Protein AF-A0A3N0DJP3-F1 (afdb_monomer)

Secondary structure (DSSP, 8-state):
----PPPPPPPP---PPPPPPPPPP--PPPPPPTT-----------HHHHHHHHHHH-TTSTHHHHHHHHHHHHHHHS-SS-HHHHHHHHHHHHHHHHHHHHHHHHHTTS------------TTSS--TT-EEE--SSTTTTT-PEEE-TTS-EEEEEEEEEEPPSSS---HHHHHHHHHHHHHHHHHHH-HHHHT-TTEEEEEE---HHHHHTT--EEEEEEEEEEEE-S-TTSGGGG--

Solvent-accessible surface area (backbone atoms only — not comparable to full-atom values): 15348 Å² total; per-residue (Å²): 138,80,90,77,82,85,79,81,81,81,84,82,80,85,81,72,80,76,80,80,78,80,79,77,82,85,77,76,76,81,80,76,73,94,80,71,82,79,81,70,82,77,88,59,83,54,66,63,61,56,47,54,55,58,53,70,74,54,95,82,58,87,58,54,63,60,52,50,56,56,51,52,58,53,65,68,70,66,83,62,100,49,71,67,61,56,50,50,54,52,52,53,49,51,50,45,54,55,50,48,53,54,50,51,68,72,62,68,82,67,93,76,92,75,85,69,91,73,81,88,63,61,43,66,66,88,72,48,65,78,39,20,25,36,39,77,70,69,97,59,38,86,62,43,30,43,80,48,63,36,86,42,73,31,36,28,34,24,74,42,70,41,80,49,83,86,79,79,83,80,46,71,71,53,52,49,56,47,46,62,52,53,42,53,50,46,36,48,72,78,37,49,73,53,59,74,32,88,55,46,42,84,46,73,49,65,60,47,70,71,45,36,77,73,68,46,39,53,34,36,24,26,41,37,42,81,59,67,42,55,55,54,92,86,37,73,75,80,75,75,127

InterPro domains:
  IPR025241 Domain of unknown function DUF4190 [PF13828] (50-99)
  IPR026004 Septum formation-related domain [PF13845] (130-226)

Foldseek 3Di:
DDDDDDDDDDDDDDDDDDDDDDDDDDDDDDDDDDPDPPPDPPPDPPVVVVVLVVVVVDPPDPCNVVVVVVVVVVVVPPPDDDVVVVVVVVVVVVCCVVVVVVVCVVPPPDDDDDDDPDPDDQQLPPADAFFFWALCDDDCNRRHIGTDALQDWGFKGWHDKDFADDDADPDPVVQVVCLVVVLLVSCCVVQVLLNPQPQKDKDWDADDNVVVVVPDRIIIIMIGGNGTDHDTSPDPVSVDD

Sequence (241 aa):
MSQPPVDPPPPYGHQWPAPPPPPPPWQYPPWPPAGSPYEQPKSGTNGFTIAALVFGIIPICFLGIIFGIVGLVQASKSGEKGKGLAIAGIVLNVVWLIGGFTVALISSSDGSDVSQPSPSRHASFGLKVGQCVNGLVGELKAESIEPVACALAHEGEVFAVIDLPSGRYPGITQVRKRADTDCFRRLEEDHPQAYDDKRVSVDYVYPSQRSWDHGDRELTCLVEYDTRRAGSIDDAYLTGG

pLDDT: mean 72.07, std 19.43, range [39.53, 98.0]

Nearest PDB structures (foldseek):
  4c9d-assembly1_A  TM=3.586E-01  e=3.789E+00  Thermus thermophilus HB8

Organism: NCBI:txid1542737

Structure (mmCIF, N/CA/C/O backbone):
data_AF-A0A3N0DJP3-F1
#
_entry.id   AF-A0A3N0DJP3-F1
#
loop_
_atom_site.group_PDB
_atom_site.id
_atom_site.type_symbol
_atom_site.label_atom_id
_atom_site.label_alt_id
_atom_site.label_comp_id
_atom_site.label_asym_id
_atom_site.label_entity_id
_atom_site.label_seq_id
_atom_site.pdbx_PDB_ins_code
_atom_site.Cartn_x
_atom_site.Cartn_y
_atom_site.Cartn_z
_atom_site.occupancy
_atom_site.B_iso_or_equiv
_atom_site.auth_seq_id
_atom_site.auth_comp_id
_atom_site.auth_asym_id
_atom_site.auth_atom_id
_atom_site.pdbx_PDB_model_num
ATOM 1 N N . MET A 1 1 ? -112.708 -73.316 68.114 1.00 47.56 1 MET A N 1
ATOM 2 C CA . MET A 1 1 ? -112.612 -72.297 67.049 1.00 47.56 1 MET A CA 1
ATOM 3 C C . MET A 1 1 ? -111.529 -71.320 67.498 1.00 47.56 1 MET A C 1
ATOM 5 O O . MET A 1 1 ? -111.808 -70.432 68.281 1.00 47.56 1 MET A O 1
ATOM 9 N N . SER A 1 2 ? -110.269 -71.748 67.436 1.00 57.62 2 SER A N 1
ATOM 10 C CA . SER A 1 2 ? -109.338 -71.489 66.322 1.00 57.62 2 SER A CA 1
ATOM 11 C C . SER A 1 2 ? -108.821 -70.048 66.375 1.00 57.62 2 SER A C 1
ATOM 13 O O . SER A 1 2 ? -109.418 -69.174 65.762 1.00 57.62 2 SER A O 1
ATOM 15 N N . GLN A 1 3 ? -107.739 -69.820 67.131 1.00 54.50 3 GLN A N 1
ATOM 16 C CA . GLN A 1 3 ? -106.897 -68.623 67.013 1.00 54.50 3 GLN A CA 1
ATOM 17 C C . GLN A 1 3 ? -106.063 -68.728 65.723 1.00 54.50 3 GLN A C 1
ATOM 19 O O . GLN A 1 3 ? -105.342 -69.717 65.574 1.00 54.50 3 GLN A O 1
ATOM 24 N N . PRO A 1 4 ? -106.138 -67.750 64.805 1.00 60.28 4 PRO A N 1
ATOM 25 C CA . PRO A 1 4 ? -105.232 -67.626 63.668 1.00 60.28 4 PRO A CA 1
ATOM 26 C C . PRO A 1 4 ? -104.384 -66.329 63.801 1.00 60.28 4 PRO A C 1
ATOM 28 O O . PRO A 1 4 ? -104.616 -65.539 64.715 1.00 60.28 4 PRO A O 1
ATOM 31 N N . PRO A 1 5 ? -103.309 -66.165 63.017 1.00 62.34 5 PRO A N 1
ATOM 32 C CA . PRO A 1 5 ? -101.946 -66.081 63.535 1.00 62.34 5 PRO A CA 1
ATOM 33 C C . PRO A 1 5 ? -101.519 -64.664 63.930 1.00 62.34 5 PRO A C 1
ATOM 35 O O . PRO A 1 5 ? -101.997 -63.678 63.383 1.00 62.34 5 PRO A O 1
ATOM 38 N N . VAL A 1 6 ? -100.564 -64.595 64.859 1.00 65.25 6 VAL A N 1
ATOM 39 C CA . VAL A 1 6 ? -99.822 -63.378 65.211 1.00 65.25 6 VAL A CA 1
ATOM 40 C C . VAL A 1 6 ? -98.882 -63.035 64.054 1.00 65.25 6 VAL A C 1
ATOM 42 O O . VAL A 1 6 ? -98.031 -63.850 63.695 1.00 65.25 6 VAL A O 1
ATOM 45 N N . ASP A 1 7 ? -99.042 -61.845 63.479 1.00 64.88 7 ASP A N 1
ATOM 46 C CA . ASP A 1 7 ? -98.171 -61.337 62.420 1.00 64.88 7 ASP A CA 1
ATOM 47 C C . ASP A 1 7 ? -96.725 -61.126 62.921 1.00 64.88 7 ASP A C 1
ATOM 49 O O . ASP A 1 7 ? -96.514 -60.709 64.067 1.00 64.88 7 ASP A O 1
ATOM 53 N N . PRO A 1 8 ? -95.707 -61.402 62.082 1.00 72.31 8 PRO A N 1
ATOM 54 C CA . PRO A 1 8 ? -94.308 -61.181 62.433 1.00 72.31 8 PRO A CA 1
ATOM 55 C C . PRO A 1 8 ? -93.991 -59.680 62.600 1.00 72.31 8 PRO A C 1
ATOM 57 O O . PRO A 1 8 ? -94.564 -58.843 61.898 1.00 72.31 8 PRO A O 1
ATOM 60 N N . PRO A 1 9 ? -93.060 -59.314 63.504 1.00 69.00 9 PRO A N 1
ATOM 61 C CA . PRO A 1 9 ? -92.719 -57.918 63.760 1.00 69.00 9 PRO A CA 1
ATOM 62 C C . PRO A 1 9 ? -92.037 -57.254 62.548 1.00 69.00 9 PRO A C 1
ATOM 64 O O . PRO A 1 9 ? -91.326 -57.924 61.792 1.00 69.00 9 PRO A O 1
ATOM 67 N N . PRO A 1 10 ? -92.223 -55.932 62.363 1.00 68.56 10 PRO A N 1
ATOM 68 C CA . PRO A 1 10 ? -91.689 -55.199 61.220 1.00 68.56 10 PRO A CA 1
ATOM 69 C C . PRO A 1 10 ? -90.149 -55.174 61.211 1.00 68.56 10 PRO A C 1
ATOM 71 O O . PRO A 1 10 ? -89.521 -55.175 62.274 1.00 68.56 10 PRO A O 1
ATOM 74 N N . PRO A 1 11 ? -89.523 -55.126 60.020 1.00 66.44 11 PRO A N 1
ATOM 75 C CA . PRO A 1 11 ? -88.074 -55.161 59.887 1.00 66.44 11 PRO A CA 1
ATOM 76 C C . PRO A 1 11 ? -87.423 -53.904 60.475 1.00 66.44 11 PRO A C 1
ATOM 78 O O . PRO A 1 11 ? -87.870 -52.774 60.272 1.00 66.44 11 PRO A O 1
ATOM 81 N N . TYR A 1 12 ? -86.332 -54.129 61.203 1.00 56.66 12 TYR A N 1
ATOM 82 C CA . TYR A 1 12 ? -85.488 -53.102 61.795 1.00 56.66 12 TYR A CA 1
ATOM 83 C C . TYR A 1 12 ? -84.815 -52.222 60.730 1.00 56.66 12 TYR A C 1
ATOM 85 O O . TYR A 1 12 ? -84.133 -52.720 59.842 1.00 56.66 12 TYR A O 1
ATOM 93 N N . GLY A 1 13 ? -84.897 -50.905 60.938 1.00 53.44 13 GLY A N 1
ATOM 94 C CA . GLY A 1 13 ? -83.733 -50.022 60.856 1.00 53.44 13 GLY A CA 1
ATOM 95 C C . GLY A 1 13 ? -83.271 -49.567 59.472 1.00 53.44 13 GLY A C 1
ATOM 96 O O . GLY A 1 13 ? -82.327 -50.111 58.912 1.00 53.44 13 GLY A O 1
ATOM 97 N N . HIS A 1 14 ? -83.775 -48.412 59.040 1.00 50.62 14 HIS A N 1
ATOM 98 C CA . HIS A 1 14 ? -82.944 -47.459 58.304 1.00 50.62 14 HIS A CA 1
ATOM 99 C C . HIS A 1 14 ? -82.705 -46.245 59.202 1.00 50.62 14 HIS A C 1
ATOM 101 O O . HIS A 1 14 ? -83.519 -45.326 59.284 1.00 50.62 14 HIS A O 1
ATOM 107 N N . GLN A 1 15 ? -81.597 -46.290 59.945 1.00 53.31 15 GLN A N 1
ATOM 108 C CA . GLN A 1 15 ? -81.051 -45.122 60.626 1.00 53.31 15 GLN A CA 1
ATOM 109 C C . GLN A 1 15 ? -80.520 -44.174 59.552 1.00 53.31 15 GLN A C 1
ATOM 111 O O . GLN A 1 15 ? -79.508 -44.449 58.909 1.00 53.31 15 GLN A O 1
ATOM 116 N N . TRP A 1 16 ? -81.223 -43.069 59.334 1.00 51.06 16 TRP A N 1
ATOM 117 C CA . TRP A 1 16 ? -80.676 -41.953 58.577 1.00 51.06 16 TRP A CA 1
ATOM 118 C C . TRP A 1 16 ? -79.483 -41.371 59.353 1.00 51.06 16 TRP A C 1
ATOM 120 O O . TRP A 1 16 ? -79.582 -41.226 60.576 1.00 51.06 16 TRP A O 1
ATOM 130 N N . PRO A 1 17 ? -78.354 -41.055 58.693 1.00 63.88 17 PRO A N 1
ATOM 131 C CA . PRO A 1 17 ? -77.229 -40.417 59.361 1.00 63.88 17 PRO A CA 1
ATOM 132 C C . PRO A 1 17 ? -77.678 -39.079 59.958 1.00 63.88 17 PRO A C 1
ATOM 134 O O . PRO A 1 17 ? -78.384 -38.302 59.314 1.00 63.88 17 PRO A O 1
ATOM 137 N N . ALA A 1 18 ? -77.295 -38.837 61.211 1.00 70.50 18 ALA A N 1
ATOM 138 C CA . ALA A 1 18 ? -77.623 -37.606 61.915 1.00 70.50 18 ALA A CA 1
ATOM 139 C C . ALA A 1 18 ? -77.091 -36.379 61.144 1.00 70.50 18 ALA A C 1
ATOM 141 O O . ALA A 1 18 ? -75.994 -36.448 60.579 1.00 70.50 18 ALA A O 1
ATOM 142 N N . PRO A 1 19 ? -77.834 -35.256 61.119 1.00 72.81 19 PRO A N 1
ATOM 143 C CA . PRO A 1 19 ? -77.341 -34.022 60.524 1.00 72.81 19 PRO A CA 1
ATOM 144 C C . PRO A 1 19 ? -76.052 -33.568 61.233 1.00 72.81 19 PRO A C 1
ATOM 146 O O . PRO A 1 19 ? -75.922 -33.758 62.448 1.00 72.81 19 PRO A O 1
ATOM 149 N N . PRO A 1 20 ? -75.087 -32.988 60.498 1.00 74.31 20 PRO A N 1
ATOM 150 C CA . PRO A 1 20 ? -73.825 -32.547 61.076 1.00 74.31 20 PRO A CA 1
ATOM 151 C C . PRO A 1 20 ? -74.056 -31.476 62.156 1.00 74.31 20 PRO A C 1
ATOM 153 O O . PRO A 1 20 ? -74.998 -30.683 62.044 1.00 74.31 20 PRO A O 1
ATOM 156 N N . PRO A 1 21 ? -73.209 -31.433 63.201 1.00 78.19 21 PRO A N 1
ATOM 157 C CA . PRO A 1 21 ? -73.324 -30.435 64.255 1.00 78.19 21 PRO A CA 1
ATOM 158 C C . PRO A 1 21 ? -73.148 -29.014 63.692 1.00 78.19 21 PRO A C 1
ATOM 160 O O . PRO A 1 21 ? -72.402 -28.822 62.725 1.00 78.19 21 PRO A O 1
ATOM 163 N N . PRO A 1 22 ? -73.813 -28.007 64.289 1.00 77.31 22 PRO A N 1
ATOM 164 C CA . PRO A 1 22 ? -73.649 -26.620 63.880 1.00 77.31 22 PRO A CA 1
ATOM 165 C C . PRO A 1 22 ? -72.189 -26.171 64.063 1.00 77.31 22 PRO A C 1
ATOM 167 O O . PRO A 1 22 ? -71.525 -26.606 65.011 1.00 77.31 22 PRO A O 1
ATOM 170 N N . PRO A 1 23 ? -71.675 -25.304 63.173 1.00 71.25 23 PRO A N 1
ATOM 171 C CA . PRO A 1 23 ? -70.315 -24.798 63.281 1.00 71.25 23 PRO A CA 1
ATOM 172 C C . PRO A 1 23 ? -70.124 -24.018 64.594 1.00 71.25 23 PRO A C 1
ATOM 174 O O . PRO A 1 23 ? -71.064 -23.368 65.065 1.00 71.25 23 PRO A O 1
ATOM 177 N N . PRO A 1 24 ? -68.921 -24.065 65.196 1.00 75.88 24 PRO A N 1
ATOM 178 C CA . PRO A 1 24 ? -68.628 -23.319 66.412 1.00 75.88 24 PRO A CA 1
ATOM 179 C C . PRO A 1 24 ? -68.790 -21.804 66.188 1.00 75.88 24 PRO A C 1
ATOM 181 O O . PRO A 1 24 ? -68.574 -21.323 65.071 1.00 75.88 24 PRO A O 1
ATOM 184 N N . PRO A 1 25 ? -69.149 -21.030 67.232 1.00 65.56 25 PRO A N 1
ATOM 185 C CA . PRO A 1 25 ? -69.276 -19.583 67.120 1.00 65.56 25 PRO A CA 1
ATOM 186 C C . PRO A 1 25 ? -67.944 -18.963 66.698 1.00 65.56 25 PRO A C 1
ATOM 188 O O . PRO A 1 25 ? -66.900 -19.262 67.280 1.00 65.56 25 PRO A O 1
ATOM 191 N N . TRP A 1 26 ? -67.988 -18.073 65.708 1.00 48.75 26 TRP A N 1
ATOM 192 C CA . TRP A 1 26 ? -66.828 -17.297 65.287 1.00 48.75 26 TRP A CA 1
ATOM 193 C C . TRP A 1 26 ? -66.332 -16.428 66.446 1.00 48.75 26 TRP A C 1
ATOM 195 O O . TRP A 1 26 ? -66.960 -15.433 66.808 1.00 48.75 26 TRP A O 1
ATOM 205 N N . GLN A 1 27 ? -65.189 -16.796 67.024 1.00 52.50 27 GLN A N 1
ATOM 206 C CA . GLN A 1 27 ? -64.422 -15.896 67.875 1.00 52.50 27 GLN A CA 1
ATOM 207 C C . GLN A 1 27 ? -63.660 -14.938 66.962 1.00 52.50 27 GLN A C 1
ATOM 209 O O . GLN A 1 27 ? -62.735 -15.335 66.255 1.00 52.50 27 GLN A O 1
ATOM 214 N N . TYR A 1 28 ? -64.089 -13.677 66.940 1.00 54.62 28 TYR A N 1
ATOM 215 C CA . TYR A 1 28 ? -63.351 -12.625 66.254 1.00 54.62 28 TYR A CA 1
ATOM 216 C C . TYR A 1 28 ? -61.985 -12.424 66.929 1.00 54.62 28 TYR A C 1
ATOM 218 O O . TYR A 1 28 ? -61.932 -12.323 68.159 1.00 54.62 28 TYR A O 1
ATOM 226 N N . PRO A 1 29 ? -60.883 -12.338 66.163 1.00 63.91 29 PRO A N 1
ATOM 227 C CA . PRO A 1 29 ? -59.596 -11.947 66.717 1.00 63.91 29 PRO A CA 1
ATOM 228 C C . PRO A 1 29 ? -59.674 -10.509 67.270 1.00 63.91 29 PRO A C 1
ATOM 230 O O . PRO A 1 29 ? -60.420 -9.687 66.727 1.00 63.91 29 PRO A O 1
ATOM 233 N N . PRO A 1 30 ? -58.925 -10.185 68.341 1.00 65.00 30 PRO A N 1
ATOM 234 C 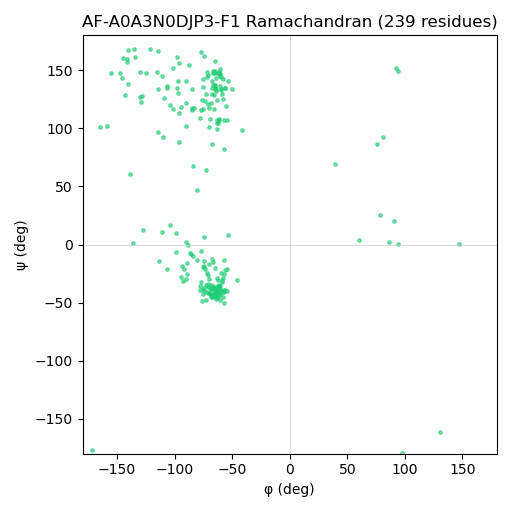CA . PRO A 1 30 ? -58.894 -8.839 68.903 1.00 65.00 30 PRO A CA 1
ATOM 235 C C . PRO A 1 30 ? -58.494 -7.815 67.839 1.00 65.00 30 PRO A C 1
ATOM 237 O O . PRO A 1 30 ? -57.542 -8.033 67.087 1.00 65.00 30 PRO A O 1
ATOM 240 N N . TRP A 1 31 ? -59.211 -6.693 67.786 1.00 58.00 31 TRP A N 1
ATOM 241 C CA . TRP A 1 31 ? -58.854 -5.579 66.912 1.00 58.00 31 TRP A CA 1
ATOM 242 C C . TRP A 1 31 ? -57.437 -5.081 67.244 1.00 58.00 31 TRP A C 1
ATOM 244 O O . TRP A 1 31 ? -57.153 -4.818 68.417 1.00 58.00 31 TRP A O 1
ATOM 254 N N . PRO A 1 32 ? -56.541 -4.936 66.250 1.00 59.59 32 PRO A N 1
ATOM 255 C CA . PRO A 1 32 ? -55.227 -4.360 66.483 1.00 59.59 32 PRO A CA 1
ATOM 256 C C . PRO A 1 32 ? -55.353 -2.879 66.893 1.00 59.59 32 PRO 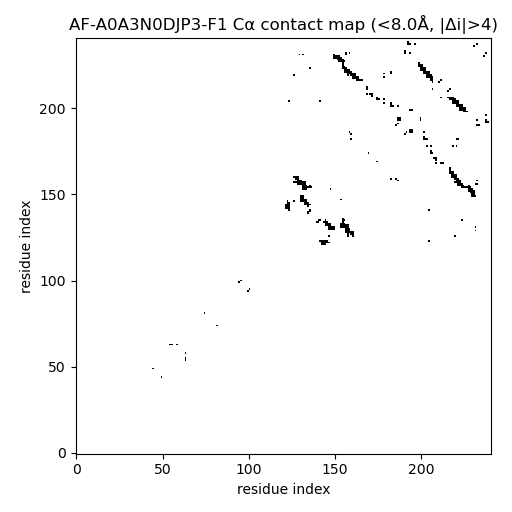A C 1
ATOM 258 O O . PRO A 1 32 ? -56.274 -2.194 66.436 1.00 59.59 32 PRO A O 1
ATOM 261 N N . PRO A 1 33 ? -54.445 -2.361 67.740 1.00 56.94 33 PRO A N 1
ATOM 262 C CA . PRO A 1 33 ? -54.474 -0.973 68.189 1.00 56.94 33 PRO A CA 1
ATOM 263 C C . PRO A 1 33 ? -54.454 -0.000 67.006 1.00 56.94 33 PRO A C 1
ATOM 265 O O . PRO A 1 33 ? -53.653 -0.148 66.077 1.00 56.94 33 PRO A O 1
ATOM 268 N N . ALA A 1 34 ? -55.323 1.011 67.056 1.00 55.22 34 ALA A N 1
ATOM 269 C CA . ALA A 1 34 ? -55.350 2.099 66.088 1.00 55.22 34 ALA A CA 1
ATOM 270 C C . ALA A 1 34 ? -54.019 2.866 66.149 1.00 55.22 34 ALA A C 1
ATOM 272 O O . ALA A 1 34 ? -53.768 3.603 67.100 1.00 55.22 34 ALA A O 1
ATOM 273 N N . GLY A 1 35 ? -53.147 2.653 65.160 1.00 55.53 35 GLY A N 1
ATOM 274 C CA . GLY A 1 35 ? -51.849 3.331 65.089 1.00 55.53 35 GLY A CA 1
ATOM 275 C C . GLY A 1 35 ? -50.700 2.535 64.473 1.00 55.53 35 GLY A C 1
ATOM 276 O O . GLY A 1 35 ? -49.596 3.064 64.389 1.00 55.53 35 GLY A O 1
ATOM 277 N N . SER A 1 36 ? -50.913 1.298 64.021 1.00 44.84 36 SER A N 1
ATOM 278 C CA . SER A 1 36 ? -49.898 0.604 63.220 1.00 44.84 36 SER A CA 1
ATOM 279 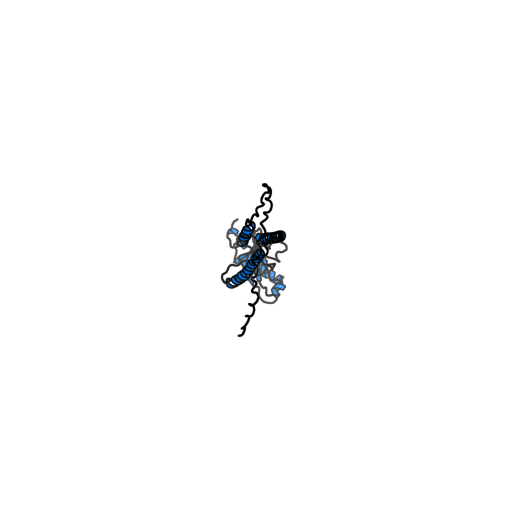C C . SER A 1 36 ? -49.902 1.150 61.782 1.00 44.84 36 SER A C 1
ATOM 281 O O . SER A 1 36 ? -50.956 1.160 61.139 1.00 44.84 36 SER A O 1
ATOM 283 N N . PRO A 1 37 ? -48.763 1.629 61.246 1.00 43.47 37 PRO A N 1
ATOM 284 C CA . PRO A 1 37 ? -48.677 1.939 59.831 1.00 43.47 37 PRO A CA 1
ATOM 285 C C . PRO A 1 37 ? -48.819 0.627 59.060 1.00 43.47 37 PRO A C 1
ATOM 287 O O . PRO A 1 37 ? -47.997 -0.276 59.193 1.00 43.47 37 PRO A O 1
ATOM 290 N N . TYR A 1 38 ? -49.882 0.511 58.268 1.00 47.16 38 TYR A N 1
ATOM 291 C CA . TYR A 1 38 ? -49.986 -0.542 57.269 1.00 47.16 38 TYR A CA 1
ATOM 292 C C . TYR A 1 38 ? -48.858 -0.326 56.252 1.00 47.16 38 TYR A C 1
ATOM 294 O O . TYR A 1 38 ? -48.936 0.579 55.419 1.00 47.16 38 TYR A O 1
ATOM 302 N N . GLU A 1 39 ? -47.807 -1.145 56.314 1.00 43.91 39 GLU A N 1
ATOM 303 C CA . GLU A 1 39 ? -46.888 -1.305 55.190 1.00 43.91 39 GLU A CA 1
ATOM 304 C C . GLU A 1 39 ? -47.688 -1.901 54.035 1.00 43.91 39 GLU A C 1
ATOM 306 O O . GLU A 1 39 ? -48.002 -3.090 53.994 1.00 43.91 39 GLU A O 1
ATOM 311 N N . GLN A 1 40 ? -48.094 -1.042 53.105 1.00 47.97 40 GLN A N 1
ATOM 312 C CA . GLN A 1 40 ? -48.685 -1.505 51.866 1.00 47.97 40 GLN A CA 1
ATOM 313 C C . GLN A 1 40 ? -47.611 -2.255 51.070 1.00 47.97 40 GLN A C 1
ATOM 315 O O . GLN A 1 40 ? -46.541 -1.681 50.833 1.00 47.97 40 GLN A O 1
ATOM 320 N N . PRO A 1 41 ? -47.866 -3.491 50.600 1.00 47.12 41 PRO A N 1
ATOM 321 C CA . PRO A 1 41 ? -47.017 -4.086 49.588 1.00 47.12 41 PRO A CA 1
ATOM 322 C C . PRO A 1 41 ? -47.118 -3.190 48.355 1.00 47.12 41 PRO A C 1
ATOM 324 O O . PRO A 1 41 ? -48.151 -3.136 47.688 1.00 47.12 41 PRO A O 1
ATOM 327 N N . LYS A 1 42 ? -46.057 -2.430 48.073 1.00 50.59 42 LYS A N 1
ATOM 328 C CA . LYS A 1 42 ? -45.943 -1.661 46.837 1.00 50.59 42 LYS A CA 1
ATOM 329 C C . LYS A 1 42 ? -45.817 -2.661 45.692 1.00 50.59 42 LYS A C 1
ATOM 331 O O . LYS A 1 42 ? -44.716 -2.993 45.271 1.00 50.59 42 LYS A O 1
ATOM 336 N N . SER A 1 43 ? -46.942 -3.128 45.158 1.00 55.09 43 SER A N 1
ATOM 337 C CA . SER A 1 43 ? -47.002 -3.740 43.832 1.00 55.09 43 SER A CA 1
ATOM 338 C C . SER A 1 43 ? -46.854 -2.635 42.783 1.00 55.09 43 SER A C 1
ATOM 340 O O . SER A 1 43 ? -47.781 -2.310 42.046 1.00 55.09 43 SER A O 1
ATOM 342 N N . GLY A 1 44 ? -45.692 -1.989 42.782 1.00 49.97 44 GLY A N 1
ATOM 343 C CA . GLY A 1 44 ? -45.248 -1.148 41.691 1.00 49.97 44 GLY A CA 1
ATOM 344 C C . GLY A 1 44 ? -44.393 -2.015 40.791 1.00 49.97 44 GLY A C 1
ATOM 345 O O . GLY A 1 44 ? -43.376 -2.546 41.231 1.00 49.97 44 GLY A O 1
ATOM 346 N N . THR A 1 45 ? -44.800 -2.188 39.540 1.00 54.59 45 THR A N 1
ATOM 347 C CA . THR A 1 45 ? -43.921 -2.717 38.501 1.00 54.59 45 THR A CA 1
ATOM 348 C C . THR A 1 45 ? -42.682 -1.831 38.492 1.00 54.59 45 THR A C 1
ATOM 350 O O . THR A 1 45 ? -42.763 -0.652 38.144 1.00 54.59 45 THR A O 1
ATOM 353 N N . ASN A 1 46 ? -41.560 -2.356 38.986 1.00 56.62 46 ASN A N 1
ATOM 354 C CA . ASN A 1 46 ? -40.349 -1.568 39.152 1.00 56.62 46 ASN A CA 1
ATOM 355 C C . ASN A 1 46 ? -39.973 -0.997 37.784 1.00 56.62 46 ASN A C 1
ATOM 357 O O . ASN A 1 46 ? -39.827 -1.749 36.822 1.00 56.62 46 ASN A O 1
ATOM 361 N N . GLY A 1 47 ? -39.817 0.327 37.685 1.00 58.50 47 GLY A N 1
ATOM 362 C CA . GLY A 1 47 ? -39.452 0.999 36.430 1.00 58.50 47 GLY A CA 1
ATOM 363 C C . GLY A 1 47 ? -38.177 0.428 35.802 1.00 58.50 47 GLY A C 1
ATOM 364 O O . GLY A 1 47 ? -37.994 0.497 34.595 1.00 58.50 47 GLY A O 1
ATOM 365 N N . PHE A 1 48 ? -37.354 -0.242 36.608 1.00 57.28 48 PHE A N 1
ATOM 366 C CA . PHE A 1 48 ? -36.204 -1.026 36.181 1.00 57.28 48 PHE A CA 1
ATOM 367 C C . PHE A 1 48 ? -36.559 -2.222 35.275 1.00 57.28 48 PHE A C 1
ATOM 369 O O . PHE A 1 48 ? -35.831 -2.508 34.333 1.00 57.28 48 PHE A O 1
ATOM 376 N N . THR A 1 49 ? -37.691 -2.898 35.501 1.00 57.78 49 THR A N 1
ATOM 377 C CA . THR A 1 49 ? -38.189 -3.986 34.640 1.00 57.78 49 THR A CA 1
ATOM 378 C C . THR A 1 49 ? -38.629 -3.456 33.274 1.00 57.78 49 THR A C 1
ATOM 380 O O . THR A 1 49 ? -38.354 -4.080 32.253 1.00 57.78 49 THR A O 1
ATOM 383 N N . ILE A 1 50 ? -39.258 -2.277 33.243 1.00 61.91 50 ILE A N 1
ATOM 384 C CA . ILE A 1 50 ? -39.639 -1.599 31.995 1.00 61.91 50 ILE A CA 1
ATOM 385 C C . ILE A 1 50 ? -38.385 -1.072 31.285 1.00 61.91 50 ILE A C 1
ATOM 387 O O . ILE A 1 50 ? -38.244 -1.254 30.080 1.00 61.91 50 ILE A O 1
ATOM 391 N N . ALA A 1 51 ? -37.430 -0.503 32.024 1.00 55.16 51 ALA A N 1
ATOM 392 C CA . ALA A 1 51 ? -36.151 -0.067 31.474 1.00 55.16 51 ALA A CA 1
ATOM 393 C C . ALA A 1 51 ? -35.372 -1.244 30.863 1.00 55.16 51 ALA A C 1
ATOM 395 O O . ALA A 1 51 ? -34.892 -1.126 29.743 1.00 55.16 51 ALA A O 1
ATOM 396 N N . ALA A 1 52 ? -35.318 -2.405 31.523 1.00 56.66 52 ALA A N 1
ATOM 397 C CA . ALA A 1 52 ? -34.673 -3.602 30.980 1.00 56.66 52 ALA A CA 1
ATOM 398 C C . ALA A 1 52 ? -35.322 -4.088 29.667 1.00 56.66 52 ALA A C 1
ATOM 400 O O . ALA A 1 52 ? -34.611 -4.526 28.765 1.00 56.66 52 ALA A O 1
ATOM 401 N N . LEU A 1 53 ? -36.649 -3.965 29.530 1.00 59.75 53 LEU A N 1
ATOM 402 C CA . LEU A 1 53 ? -37.365 -4.292 28.292 1.00 59.75 53 LEU A CA 1
ATOM 403 C C . LEU A 1 53 ? -37.026 -3.305 27.162 1.00 59.75 53 LEU A C 1
ATOM 405 O O . LEU A 1 53 ? -36.742 -3.716 26.041 1.00 59.75 53 LEU A O 1
ATOM 409 N N . VAL A 1 54 ? -37.025 -2.004 27.467 1.00 60.88 54 VAL A N 1
ATOM 410 C CA . VAL A 1 54 ? -36.766 -0.936 26.488 1.00 60.88 54 VAL A CA 1
ATOM 411 C C . VAL A 1 54 ? -35.305 -0.949 26.025 1.00 60.88 54 VAL A C 1
ATOM 413 O O . VAL A 1 54 ? -35.037 -0.856 24.830 1.00 60.88 54 VAL A O 1
ATOM 416 N N . PHE A 1 55 ? -34.354 -1.140 26.943 1.00 57.94 55 PHE A N 1
ATOM 417 C CA . PHE A 1 55 ? -32.927 -1.226 26.619 1.00 57.94 55 PHE A CA 1
ATOM 418 C C . PHE A 1 55 ? -32.525 -2.556 25.961 1.00 57.94 55 PHE A C 1
ATOM 420 O O . PHE A 1 55 ? -31.488 -2.610 25.308 1.00 57.94 55 PHE A O 1
ATOM 427 N N . GLY A 1 56 ? -33.334 -3.614 26.083 1.00 57.38 56 GLY A N 1
ATOM 428 C CA . GLY A 1 56 ? -33.115 -4.881 25.377 1.00 57.38 56 GLY A CA 1
ATOM 429 C C . GLY A 1 56 ? -33.468 -4.844 23.884 1.00 57.38 56 GLY A C 1
ATOM 430 O O . GLY A 1 56 ? -32.989 -5.687 23.133 1.00 57.38 56 GLY A O 1
ATOM 431 N N . ILE A 1 57 ? -34.282 -3.8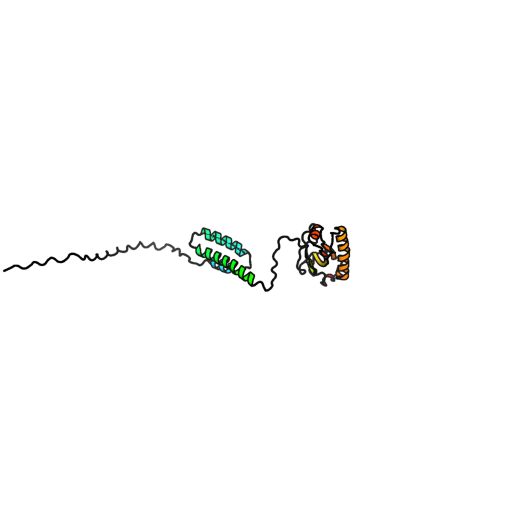76 23.447 1.00 60.16 57 ILE A N 1
ATOM 432 C CA . ILE A 1 57 ? -34.781 -3.770 22.063 1.00 60.16 57 ILE A CA 1
ATOM 433 C C . ILE A 1 57 ? -33.894 -2.868 21.181 1.00 60.16 57 ILE A C 1
ATOM 435 O O . ILE A 1 57 ? -33.953 -2.974 19.959 1.00 60.16 57 ILE A O 1
ATOM 439 N N . ILE A 1 58 ? -33.041 -2.010 21.762 1.00 53.91 58 ILE A N 1
ATOM 440 C CA . ILE A 1 58 ? -32.228 -1.034 21.011 1.00 53.91 58 ILE A CA 1
ATOM 441 C C . ILE A 1 58 ? -30.729 -1.369 21.145 1.00 53.91 58 ILE A C 1
ATOM 443 O O . ILE A 1 58 ? -30.089 -0.965 22.120 1.00 53.91 58 ILE A O 1
ATOM 447 N N . PRO A 1 59 ? -30.121 -2.081 20.178 1.00 55.38 59 PRO A N 1
ATOM 448 C CA . PRO A 1 59 ? -28.719 -2.477 20.234 1.00 55.38 59 PRO A CA 1
ATOM 449 C C . PRO A 1 59 ? -27.818 -1.343 19.720 1.00 55.38 59 PRO A C 1
ATOM 451 O O . PRO A 1 59 ? -27.221 -1.459 18.657 1.00 55.38 59 PRO A O 1
ATOM 454 N N . ILE A 1 60 ? -27.733 -0.220 20.444 1.00 52.47 60 ILE A N 1
ATOM 455 C CA . ILE A 1 60 ? -26.846 0.898 20.048 1.00 52.47 60 ILE A CA 1
ATOM 456 C C . ILE A 1 60 ? -25.694 1.141 21.026 1.00 52.47 60 ILE A C 1
ATOM 458 O O . ILE A 1 60 ? -24.706 1.766 20.658 1.00 52.47 60 ILE A O 1
ATOM 462 N N . CYS A 1 61 ? -25.707 0.588 22.238 1.00 55.66 61 CYS A N 1
ATOM 463 C CA . CYS A 1 61 ? -24.569 0.747 23.141 1.00 55.66 61 CYS A CA 1
ATOM 464 C C . CYS A 1 61 ? 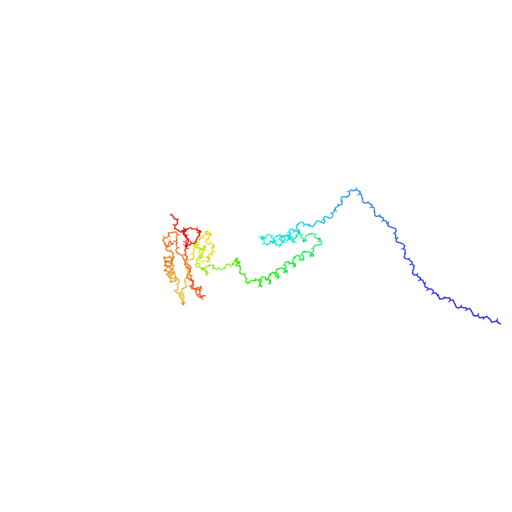-24.325 -0.528 23.951 1.00 55.66 61 CYS A C 1
ATOM 466 O O . CYS A 1 61 ? -25.222 -1.025 24.628 1.00 55.66 61 CYS A O 1
ATOM 468 N N . PHE A 1 62 ? -23.079 -1.005 23.945 1.00 56.97 62 PHE A N 1
ATOM 469 C CA . PHE A 1 62 ? -22.531 -2.148 24.693 1.00 56.97 62 PHE A CA 1
ATOM 470 C C . PHE A 1 62 ? -22.756 -2.126 26.230 1.00 56.97 62 PHE A C 1
ATOM 472 O O . PHE A 1 62 ? -22.260 -2.994 26.946 1.00 56.97 62 PHE A O 1
ATOM 479 N N . LEU A 1 63 ? -23.547 -1.190 26.767 1.00 55.59 63 LEU A N 1
ATOM 480 C CA . LEU A 1 63 ? -23.954 -1.145 28.172 1.00 55.59 63 LEU A CA 1
ATOM 481 C C . LEU A 1 63 ? -25.011 -2.203 28.540 1.00 55.59 63 LEU A C 1
ATOM 483 O O . LEU A 1 63 ? -25.114 -2.563 29.712 1.00 55.59 63 LEU A O 1
ATOM 487 N N . GLY A 1 64 ? -25.764 -2.745 27.574 1.00 55.00 64 GLY A N 1
ATOM 488 C CA . GLY A 1 64 ? -26.800 -3.756 27.841 1.00 55.00 64 GLY A CA 1
ATOM 489 C C . GLY A 1 64 ? -26.256 -5.050 28.463 1.00 55.00 64 GLY A C 1
ATOM 490 O O . GLY A 1 64 ? -26.883 -5.630 29.349 1.00 55.00 64 GLY A O 1
ATOM 491 N N . ILE A 1 65 ? -25.045 -5.459 28.072 1.00 58.28 65 ILE A N 1
ATOM 492 C CA . ILE A 1 65 ? -24.387 -6.664 28.603 1.00 58.28 65 ILE A CA 1
ATOM 493 C C . ILE A 1 65 ? -23.988 -6.454 30.071 1.00 58.28 65 ILE A C 1
ATOM 495 O O . ILE A 1 65 ? -24.217 -7.323 30.912 1.00 58.28 65 ILE A O 1
ATOM 499 N N . ILE A 1 66 ? -23.458 -5.274 30.405 1.00 59.31 66 ILE A N 1
ATOM 500 C CA . ILE A 1 66 ? -23.012 -4.940 31.764 1.00 59.31 66 ILE A CA 1
ATOM 501 C C . ILE A 1 66 ? -24.214 -4.850 32.716 1.00 59.31 66 ILE A C 1
ATOM 503 O O . ILE A 1 66 ? -24.198 -5.443 33.797 1.00 59.31 66 ILE A O 1
ATOM 507 N N . PHE A 1 67 ? -25.296 -4.181 32.306 1.00 55.44 67 PHE A N 1
ATOM 508 C CA . PHE A 1 67 ? -26.510 -4.086 33.125 1.00 55.44 67 PHE A CA 1
ATOM 509 C C . PHE A 1 67 ? -27.274 -5.413 33.230 1.00 55.44 67 PHE A C 1
ATOM 511 O O . PHE A 1 67 ? -27.864 -5.685 34.277 1.00 55.44 67 PHE A O 1
ATOM 518 N N . GLY A 1 68 ? -27.208 -6.274 32.209 1.00 58.88 68 GLY A N 1
ATOM 519 C CA . GLY A 1 68 ? -27.765 -7.628 32.258 1.00 58.88 68 GLY A CA 1
ATOM 520 C C . GLY A 1 68 ? -27.124 -8.494 33.347 1.00 58.88 68 GLY A C 1
ATOM 521 O O . GLY A 1 68 ? -27.830 -9.164 34.103 1.00 58.88 68 GLY A O 1
ATOM 522 N N . ILE A 1 69 ? -25.798 -8.418 33.499 1.00 61.03 69 ILE A N 1
ATOM 523 C CA . ILE A 1 69 ? -25.063 -9.158 34.538 1.00 61.03 69 ILE A CA 1
ATOM 524 C C . ILE A 1 69 ? -25.428 -8.640 35.940 1.00 61.03 69 ILE A C 1
ATOM 526 O O . ILE A 1 69 ? -25.701 -9.432 36.844 1.00 61.03 69 ILE A O 1
ATOM 530 N N . VAL A 1 70 ? -25.508 -7.317 36.128 1.00 55.81 70 VAL A N 1
ATOM 531 C CA . VAL A 1 70 ? -25.863 -6.706 37.426 1.00 55.81 70 VAL A CA 1
ATOM 532 C C . VAL A 1 70 ? -27.322 -6.995 37.813 1.00 55.81 70 VAL A C 1
ATOM 534 O O . VAL A 1 70 ? -27.607 -7.274 38.981 1.00 55.81 70 VAL A O 1
ATOM 537 N N . GLY A 1 71 ? -28.237 -7.011 36.837 1.00 53.62 71 GLY A N 1
ATOM 538 C CA . GLY A 1 71 ? -29.641 -7.379 37.041 1.00 53.62 71 GLY A CA 1
ATOM 539 C C . GLY A 1 71 ? -29.821 -8.835 37.482 1.00 53.62 71 GLY A C 1
ATOM 540 O O . GLY A 1 71 ? -30.630 -9.119 38.368 1.00 53.62 71 GLY A O 1
ATOM 541 N N . LEU A 1 72 ? -29.010 -9.752 36.944 1.00 53.47 72 LEU A N 1
ATOM 542 C CA . LEU A 1 72 ? -29.034 -11.166 37.325 1.00 53.47 72 LEU A CA 1
ATOM 543 C C . LEU A 1 72 ? -28.571 -11.377 38.779 1.00 53.47 72 LEU A C 1
ATOM 545 O O . LEU A 1 72 ? -29.163 -12.161 39.525 1.00 53.47 72 LEU A O 1
ATOM 549 N N . VAL A 1 73 ? -27.552 -10.627 39.214 1.00 56.56 73 VAL A N 1
ATOM 550 C CA . VAL A 1 73 ? -27.008 -10.721 40.579 1.00 56.56 73 VAL A CA 1
ATOM 551 C C . VAL A 1 73 ? -27.977 -10.142 41.618 1.00 56.56 73 VAL A C 1
ATOM 553 O O . VAL A 1 73 ? -28.090 -10.701 42.710 1.00 56.56 73 VAL A O 1
ATOM 556 N N . GLN A 1 74 ? -28.746 -9.096 41.296 1.00 50.47 74 GLN A N 1
ATOM 557 C CA . GLN A 1 74 ? -29.767 -8.563 42.215 1.00 50.47 74 GLN A CA 1
ATOM 558 C C . GLN A 1 74 ? -31.016 -9.450 42.307 1.00 50.47 74 GLN A C 1
ATOM 560 O O . GLN A 1 74 ? -31.521 -9.666 43.411 1.00 50.47 74 GLN A O 1
ATOM 565 N N . ALA A 1 75 ? -31.455 -10.053 41.196 1.00 51.47 75 ALA A N 1
ATOM 566 C CA . ALA A 1 75 ? -32.559 -11.017 41.201 1.00 51.47 75 ALA A CA 1
ATOM 567 C C . ALA A 1 75 ? -32.241 -12.275 42.033 1.00 51.47 75 ALA A C 1
ATOM 569 O O . ALA A 1 75 ? -33.136 -12.871 42.631 1.00 51.47 75 ALA A O 1
ATOM 570 N N . SER A 1 76 ? -30.960 -12.655 42.129 1.00 49.53 76 SER A N 1
ATOM 571 C CA . SER A 1 76 ? -30.526 -13.791 42.952 1.00 49.53 76 SER A CA 1
ATOM 572 C C . SER A 1 76 ? -30.597 -13.535 44.466 1.00 49.53 76 SER A C 1
ATOM 574 O O . SER A 1 76 ? -30.734 -14.486 45.233 1.00 49.53 76 SER A O 1
ATOM 576 N N . LYS A 1 77 ? -30.542 -12.267 44.907 1.00 47.94 77 LYS A N 1
ATOM 577 C CA . LYS A 1 77 ? -30.486 -11.896 46.333 1.00 47.94 77 LYS A CA 1
ATOM 578 C C . LYS A 1 77 ? -31.848 -11.654 46.982 1.00 47.94 77 LYS A C 1
ATOM 580 O O . LYS A 1 77 ? -31.943 -11.736 48.199 1.00 47.94 77 LYS A O 1
ATOM 585 N N . SER A 1 78 ? -32.891 -11.362 46.205 1.00 52.19 78 SER A N 1
ATOM 586 C CA . SER A 1 78 ? -34.192 -10.952 46.760 1.00 52.19 78 SER A CA 1
ATOM 587 C C . SER A 1 78 ? -35.069 -12.114 47.241 1.00 52.19 78 SER A C 1
ATOM 589 O O . SER A 1 78 ? -36.020 -11.867 47.968 1.00 52.19 78 SER A O 1
ATOM 591 N N . GLY A 1 79 ? -34.770 -13.378 46.912 1.00 54.06 79 GLY A N 1
ATOM 592 C CA . GLY A 1 79 ? -35.492 -14.535 47.472 1.00 54.06 79 GLY A CA 1
ATOM 593 C C . GLY A 1 79 ? -37.003 -14.588 47.180 1.00 54.06 79 GLY A C 1
ATOM 594 O O . GLY A 1 79 ? -37.681 -15.502 47.643 1.00 54.06 79 GLY A O 1
ATOM 595 N N . GLU A 1 80 ? -37.539 -13.658 46.391 1.00 50.44 80 GLU A N 1
ATOM 596 C CA . GLU A 1 80 ? -38.960 -13.550 46.094 1.00 50.44 80 GLU A CA 1
ATOM 597 C C . GLU A 1 80 ? -39.283 -14.121 44.710 1.00 50.44 80 GLU A C 1
ATOM 599 O O . GLU A 1 80 ? -38.452 -14.211 43.805 1.00 50.44 80 GLU A O 1
ATOM 604 N N . LYS A 1 81 ? -40.518 -14.602 44.583 1.00 52.06 81 LYS A N 1
ATOM 605 C CA . LYS A 1 81 ? -41.066 -15.410 43.487 1.00 52.06 81 LYS A CA 1
ATOM 606 C C . LYS A 1 81 ? -40.929 -14.724 42.112 1.00 52.06 81 LYS A C 1
ATOM 608 O O . LYS A 1 81 ? -41.881 -14.142 41.616 1.00 52.06 81 LYS A O 1
ATOM 613 N N . GLY A 1 82 ? -39.762 -14.830 41.472 1.00 53.59 82 GLY A N 1
ATOM 614 C CA . GLY A 1 82 ? -39.495 -14.226 40.153 1.00 53.59 82 GLY A CA 1
ATOM 615 C C . GLY A 1 82 ? -38.760 -15.125 39.155 1.00 53.59 82 GLY A C 1
ATOM 616 O O . GLY A 1 82 ? -38.499 -14.713 38.026 1.00 53.59 82 GLY A O 1
ATOM 617 N N . LYS A 1 83 ? -38.449 -16.372 39.536 1.00 52.75 83 LYS A N 1
ATOM 618 C CA . LYS A 1 83 ? -37.632 -17.295 38.724 1.00 52.75 83 LYS A CA 1
ATOM 619 C C . LYS A 1 83 ? -38.230 -17.568 37.333 1.00 52.75 83 LYS A C 1
ATOM 621 O O . LYS A 1 83 ? -37.478 -17.711 36.380 1.00 52.75 83 LYS A O 1
ATOM 626 N N . GLY A 1 84 ? -39.558 -17.577 37.193 1.00 56.09 84 GLY A N 1
ATOM 627 C CA . GLY A 1 84 ? -40.228 -17.861 35.915 1.00 56.09 84 GLY A CA 1
ATOM 628 C C . GLY A 1 84 ? -40.055 -16.773 34.846 1.00 56.09 84 GLY A C 1
ATOM 629 O O . GLY A 1 84 ? -39.865 -17.095 33.677 1.00 56.09 84 GLY A O 1
ATOM 630 N N . LEU A 1 85 ? -40.057 -15.493 35.235 1.00 50.41 85 LEU A N 1
ATOM 631 C CA . LEU A 1 85 ? -39.966 -14.377 34.283 1.00 50.41 85 LEU A CA 1
ATOM 632 C C . LEU A 1 85 ? -38.527 -14.170 33.780 1.00 50.41 85 LEU A C 1
ATOM 634 O O . LEU A 1 85 ? -38.316 -13.878 32.606 1.00 50.41 85 LEU A O 1
ATOM 638 N N . ALA A 1 86 ? -37.532 -14.389 34.646 1.00 53.81 86 ALA A N 1
ATOM 639 C CA . ALA A 1 86 ? -36.122 -14.353 34.257 1.00 53.81 86 ALA A CA 1
ATOM 640 C C . ALA A 1 86 ? -35.781 -15.471 33.256 1.00 53.81 86 ALA A C 1
ATOM 642 O O . ALA A 1 86 ? -35.083 -15.232 32.272 1.00 53.81 86 ALA A O 1
ATOM 643 N N . ILE A 1 87 ? -36.335 -16.673 33.461 1.00 61.25 87 ILE A N 1
ATOM 644 C CA . ILE A 1 87 ? -36.192 -17.791 32.520 1.00 61.25 87 ILE A CA 1
ATOM 645 C C . ILE A 1 87 ? -36.873 -17.458 31.186 1.00 61.25 87 ILE A C 1
ATOM 647 O O . ILE A 1 87 ? -36.273 -17.678 30.139 1.00 61.25 87 ILE A O 1
ATOM 651 N N . ALA A 1 88 ? -38.071 -16.861 31.201 1.00 58.09 88 ALA A N 1
ATOM 652 C CA . ALA A 1 88 ? -38.752 -16.444 29.974 1.00 58.09 88 ALA A CA 1
ATOM 653 C C . ALA A 1 88 ? -37.932 -15.424 29.159 1.00 58.09 88 ALA A C 1
ATOM 655 O O . ALA A 1 88 ? -37.852 -15.549 27.939 1.00 58.09 88 ALA A O 1
ATOM 656 N N . GLY A 1 89 ? -37.266 -14.469 29.820 1.00 54.16 89 GLY A N 1
ATOM 657 C CA . GLY A 1 89 ? -36.386 -13.496 29.160 1.00 54.16 89 GLY A CA 1
ATOM 658 C C . GLY A 1 89 ? -35.159 -14.132 28.498 1.00 54.16 89 GLY A C 1
ATOM 659 O O . GLY A 1 89 ? -34.819 -13.780 27.370 1.00 54.16 89 GLY A O 1
ATOM 660 N N . ILE A 1 90 ? -34.531 -15.113 29.155 1.00 61.09 90 ILE A N 1
ATOM 661 C CA . ILE A 1 90 ? -33.396 -15.859 28.585 1.00 61.09 90 ILE A CA 1
ATOM 662 C C . ILE A 1 90 ? -33.858 -16.705 27.396 1.00 61.09 90 ILE A C 1
ATOM 664 O O . ILE A 1 90 ? -33.214 -16.696 26.351 1.00 61.09 90 ILE A O 1
ATOM 668 N N . VAL A 1 91 ? -34.993 -17.398 27.526 1.00 68.44 91 VAL A N 1
ATOM 669 C CA . VAL A 1 91 ? -35.539 -18.241 26.454 1.00 68.44 91 VAL A CA 1
ATOM 670 C C . VAL A 1 91 ? -35.907 -17.398 25.234 1.00 68.44 91 VAL A C 1
ATOM 672 O O . VAL A 1 91 ? -35.547 -17.772 24.124 1.00 68.44 91 VAL A O 1
ATOM 675 N N . LEU A 1 92 ? -36.539 -16.235 25.416 1.00 63.84 92 LEU A N 1
ATOM 676 C CA . LEU A 1 92 ? -36.836 -15.312 24.316 1.00 63.84 92 LEU A CA 1
ATOM 677 C C . LEU A 1 92 ? -35.565 -14.796 23.629 1.00 63.84 92 LEU A C 1
ATOM 679 O O . LEU A 1 92 ? -35.538 -14.725 22.405 1.00 63.84 92 LEU A O 1
ATOM 683 N N . ASN A 1 93 ? -34.502 -14.500 24.382 1.00 61.31 93 ASN A N 1
ATOM 684 C CA . ASN A 1 93 ? -33.227 -14.057 23.812 1.00 61.31 93 ASN A CA 1
ATOM 685 C C . ASN A 1 93 ? -32.540 -15.177 23.010 1.00 61.31 93 ASN A C 1
ATOM 687 O O . ASN A 1 93 ? -32.112 -14.958 21.884 1.00 61.31 93 ASN A O 1
ATOM 691 N N . VAL A 1 94 ? -32.526 -16.405 23.536 1.00 66.81 94 VAL A N 1
ATOM 692 C CA . VAL A 1 94 ? -31.967 -17.577 22.844 1.00 66.81 94 VAL A CA 1
ATOM 693 C C . VAL A 1 94 ? -32.771 -17.916 21.586 1.00 66.81 94 VAL A C 1
ATOM 695 O O . VAL A 1 94 ? -32.185 -18.183 20.540 1.00 66.81 94 VAL A O 1
ATOM 698 N N . VAL A 1 95 ? -34.103 -17.849 21.645 1.00 71.44 95 VAL A N 1
ATOM 699 C CA . VAL A 1 95 ? -34.972 -18.050 20.475 1.00 71.44 95 VAL A CA 1
ATOM 700 C C . VAL A 1 95 ? -34.747 -16.956 19.430 1.00 71.44 95 VAL A C 1
ATOM 702 O O . VAL A 1 95 ? -34.740 -17.260 18.242 1.00 71.44 95 VAL A O 1
ATOM 705 N N . TRP A 1 96 ? -34.498 -15.710 19.840 1.00 66.19 96 TRP A N 1
ATOM 706 C CA . TRP A 1 96 ? -34.171 -14.620 18.919 1.00 66.19 96 TRP A CA 1
ATOM 707 C C . TRP A 1 96 ? -32.758 -14.741 18.337 1.00 66.19 96 TRP A C 1
ATOM 709 O O . TRP A 1 96 ? -32.567 -14.451 17.164 1.00 66.19 96 TRP A O 1
ATOM 719 N N . LEU A 1 97 ? -31.779 -15.240 19.095 1.00 60.53 97 LEU A N 1
ATOM 720 C CA . LEU A 1 97 ? -30.448 -15.549 18.567 1.00 60.53 97 LEU A CA 1
ATOM 721 C C . LEU A 1 97 ? -30.503 -16.693 17.554 1.00 60.53 97 LEU A C 1
ATOM 723 O O . LEU A 1 97 ? -29.894 -16.593 16.500 1.00 60.53 97 LEU A O 1
ATOM 727 N N . ILE A 1 98 ? -31.271 -17.752 17.816 1.00 61.84 98 ILE A N 1
ATOM 728 C CA . ILE A 1 98 ? -31.382 -18.902 16.906 1.00 61.84 98 ILE A CA 1
ATOM 729 C C . ILE A 1 98 ? -32.257 -18.562 15.681 1.00 61.84 98 ILE A C 1
ATOM 731 O O . ILE A 1 98 ? -31.906 -18.881 14.544 1.00 61.84 98 ILE A O 1
ATOM 735 N N . GLY A 1 99 ? -33.382 -17.875 15.887 1.00 59.88 99 GLY A N 1
ATOM 736 C CA . GLY A 1 99 ? -34.293 -17.430 14.828 1.00 59.88 99 GLY A CA 1
ATOM 737 C C . GLY A 1 99 ? -33.725 -16.281 13.989 1.00 59.88 99 GLY A C 1
ATOM 738 O O . GLY A 1 99 ? -33.808 -16.298 12.767 1.00 59.88 99 GLY A O 1
ATOM 739 N N . GLY A 1 100 ? -33.074 -15.312 14.630 1.00 58.16 100 GLY A N 1
ATOM 740 C CA . GLY A 1 100 ? -32.372 -14.213 13.970 1.00 58.16 100 GLY A CA 1
ATOM 741 C C . GLY A 1 100 ? -31.164 -14.700 13.176 1.00 58.16 100 GLY A C 1
ATOM 742 O O . GLY 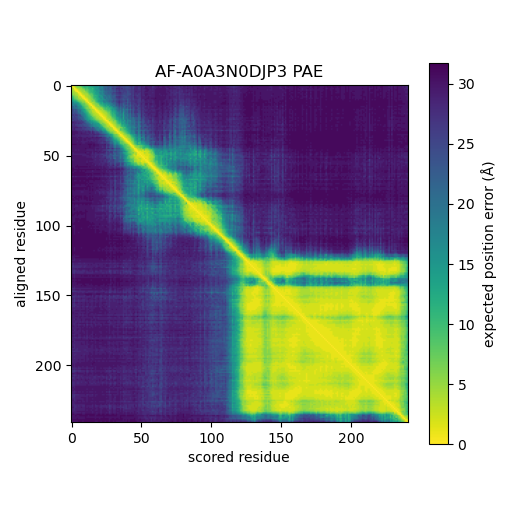A 1 100 ? -30.960 -14.242 12.060 1.00 58.16 100 GLY A O 1
ATOM 743 N N . PHE A 1 101 ? -30.424 -15.693 13.680 1.00 54.66 101 PHE A N 1
ATOM 744 C CA . PHE A 1 101 ? -29.323 -16.319 12.943 1.00 54.66 101 PHE A CA 1
ATOM 745 C C . PHE A 1 101 ? -29.814 -17.097 11.713 1.00 54.66 101 PHE A C 1
ATOM 747 O O . PHE A 1 101 ? -29.192 -17.033 10.659 1.00 54.66 101 PHE A O 1
ATOM 754 N N . THR A 1 102 ? -30.961 -17.776 11.795 1.00 52.25 102 THR A N 1
ATOM 755 C CA . THR A 1 102 ? -31.524 -18.507 10.643 1.00 52.25 102 THR A CA 1
ATOM 756 C C . THR A 1 102 ? -32.157 -17.586 9.596 1.00 52.25 102 THR A C 1
ATOM 758 O O . THR A 1 102 ? -31.960 -17.814 8.406 1.00 52.25 102 THR A O 1
ATOM 761 N N . VAL A 1 103 ? -32.838 -16.507 9.998 1.00 51.94 103 VAL A N 1
ATOM 762 C CA . VAL A 1 103 ? -33.355 -15.487 9.063 1.00 51.94 103 VAL A CA 1
ATOM 763 C C . VAL A 1 103 ? -32.220 -14.654 8.452 1.00 51.94 103 VAL A C 1
ATOM 765 O O . VAL A 1 103 ? -32.264 -14.359 7.261 1.00 51.94 103 VAL A O 1
ATOM 768 N N . ALA A 1 104 ? -31.162 -14.341 9.209 1.00 51.50 104 ALA A N 1
ATOM 769 C CA . ALA A 1 104 ? -29.986 -13.639 8.688 1.00 51.50 104 ALA A CA 1
ATOM 770 C C . ALA A 1 104 ? -29.270 -14.439 7.589 1.00 51.50 104 ALA A C 1
ATOM 772 O O . ALA A 1 104 ? -28.835 -13.857 6.601 1.00 51.50 104 ALA A O 1
ATOM 773 N N . LEU A 1 105 ? -29.193 -15.768 7.703 1.00 50.97 105 LEU A N 1
ATOM 774 C CA . LEU A 1 105 ? -28.573 -16.612 6.675 1.00 50.97 105 LEU A CA 1
ATOM 775 C C . LEU A 1 105 ? -29.399 -16.720 5.382 1.00 50.97 105 LEU A C 1
ATOM 777 O O . LEU A 1 105 ? -28.818 -16.936 4.323 1.00 50.97 105 LEU A O 1
ATOM 781 N N . ILE A 1 106 ? -30.726 -16.559 5.442 1.00 52.88 106 ILE A N 1
ATOM 782 C CA . ILE A 1 106 ? -31.603 -16.648 4.259 1.00 52.88 106 ILE A CA 1
ATOM 783 C C . ILE A 1 106 ? -31.775 -15.275 3.585 1.00 52.88 106 ILE A C 1
ATOM 785 O O . ILE A 1 106 ? -31.915 -15.209 2.368 1.00 52.88 106 ILE A O 1
ATOM 789 N N . SER A 1 107 ? -31.707 -14.180 4.347 1.00 46.41 107 SER A N 1
ATOM 790 C CA . SER A 1 107 ? -31.862 -12.810 3.828 1.00 46.41 107 SER A CA 1
ATOM 791 C C . SER A 1 107 ? -30.560 -12.158 3.344 1.00 46.41 107 SER A C 1
ATOM 793 O O . SER A 1 107 ? -30.589 -11.026 2.869 1.00 46.41 107 SER A O 1
ATOM 795 N N . SER A 1 108 ? -29.419 -12.845 3.434 1.00 44.50 108 SER A N 1
ATOM 796 C CA . SER A 1 108 ? -28.111 -12.330 2.992 1.00 44.50 108 SER A CA 1
ATOM 797 C C . SER A 1 108 ? -27.889 -12.460 1.476 1.00 44.50 108 SER A C 1
ATOM 799 O O . SER A 1 108 ? -26.835 -12.91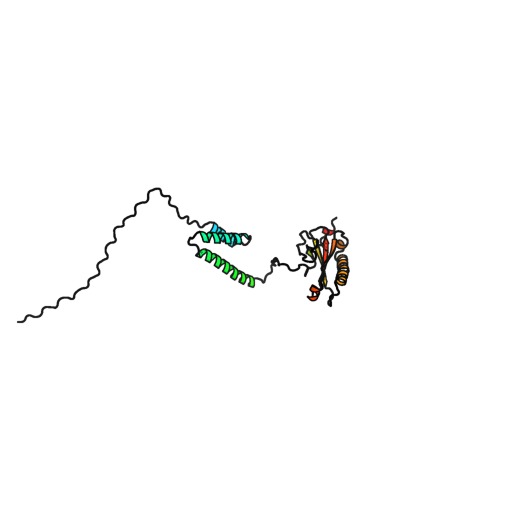6 1.037 1.00 44.50 108 SER A O 1
ATOM 801 N N . SER A 1 109 ? -28.875 -12.066 0.664 1.00 49.81 109 SER A N 1
ATOM 802 C CA . SER A 1 109 ? -28.701 -11.866 -0.783 1.00 49.81 109 SER A CA 1
ATOM 803 C C . SER A 1 109 ? -28.783 -10.402 -1.224 1.00 49.81 109 SER A C 1
ATOM 805 O O . SER A 1 109 ? -28.790 -10.161 -2.423 1.00 49.81 109 SER A O 1
ATOM 807 N N . ASP A 1 110 ? -28.781 -9.432 -0.304 1.00 49.31 110 ASP A N 1
ATOM 808 C CA . ASP A 1 110 ? -28.593 -8.020 -0.655 1.00 49.31 110 ASP A CA 1
ATOM 809 C C . ASP A 1 110 ? -27.520 -7.367 0.222 1.00 49.31 110 ASP A C 1
ATOM 811 O O . ASP A 1 110 ? -27.510 -7.489 1.448 1.00 49.31 110 ASP A O 1
ATOM 815 N N . GLY A 1 111 ? -26.559 -6.744 -0.460 1.00 52.00 111 GLY A N 1
ATOM 816 C CA . GLY A 1 111 ? -25.265 -6.336 0.065 1.00 52.00 111 GLY A CA 1
ATOM 817 C C . GLY A 1 111 ? -25.313 -5.220 1.104 1.00 52.00 111 GLY A C 1
ATOM 818 O O . GLY A 1 111 ? -26.045 -4.242 0.978 1.00 52.00 111 GLY A O 1
ATOM 819 N N . SER A 1 112 ? -24.464 -5.362 2.120 1.00 39.94 112 SER A N 1
ATOM 820 C CA . SER A 1 112 ? -23.960 -4.301 2.996 1.00 39.94 112 SER A CA 1
ATOM 821 C C . SER A 1 112 ? -22.748 -4.869 3.735 1.00 39.94 112 SER A C 1
ATOM 823 O O . SER A 1 112 ? -22.899 -5.650 4.674 1.00 39.94 112 SER A O 1
ATOM 825 N N . ASP A 1 113 ? -21.546 -4.520 3.277 1.00 47.28 113 ASP A N 1
ATOM 826 C CA . ASP A 1 113 ? -20.282 -4.927 3.890 1.00 47.28 113 ASP A CA 1
ATOM 827 C C . ASP A 1 113 ? -20.159 -4.363 5.313 1.00 47.28 113 ASP A C 1
ATOM 829 O O . ASP A 1 113 ? -19.930 -3.172 5.528 1.00 47.28 113 ASP A O 1
ATOM 833 N N . VAL A 1 114 ? -20.301 -5.239 6.308 1.00 43.06 114 VAL A N 1
ATOM 834 C CA . VAL A 1 114 ? -19.929 -4.965 7.697 1.00 43.06 114 VAL A CA 1
ATOM 835 C C . VAL A 1 114 ? -18.478 -5.398 7.875 1.00 43.06 114 VAL A C 1
ATOM 837 O O . VAL A 1 114 ? -18.184 -6.587 8.013 1.00 43.06 114 VAL A O 1
ATOM 840 N N . SER A 1 115 ? -17.564 -4.427 7.881 1.00 46.28 115 SER A N 1
ATOM 841 C CA . SER A 1 115 ? -16.166 -4.628 8.268 1.00 46.28 115 SER A CA 1
ATOM 842 C C . SER A 1 115 ? -16.084 -5.204 9.685 1.00 46.28 115 SER A C 1
ATOM 844 O O . SER A 1 115 ? -16.331 -4.513 10.673 1.00 46.28 115 SER A O 1
ATOM 846 N N . GLN A 1 116 ? -15.727 -6.484 9.789 1.00 44.28 116 GLN A N 1
ATOM 847 C CA . GLN A 1 116 ? -15.272 -7.081 11.042 1.00 44.28 116 GLN A CA 1
ATOM 848 C C . GLN A 1 116 ? -13.861 -6.573 11.391 1.00 44.28 116 GLN A C 1
ATOM 850 O O . GLN A 1 116 ? -13.025 -6.458 10.491 1.00 44.28 116 GLN A O 1
ATOM 855 N N . PRO A 1 117 ? -13.534 -6.358 12.681 1.00 42.94 117 PRO A N 1
ATOM 856 C CA . PRO A 1 117 ? -12.149 -6.216 13.106 1.00 42.94 117 PRO A CA 1
ATOM 857 C C . PRO A 1 117 ? -11.477 -7.588 12.978 1.00 42.94 117 PRO A C 1
ATOM 859 O O . PRO A 1 117 ? -11.696 -8.491 13.787 1.00 42.94 117 PRO A O 1
ATOM 862 N N . SER A 1 118 ? -10.712 -7.776 11.902 1.00 41.66 118 SER A N 1
ATOM 863 C CA . SER A 1 118 ? -9.974 -9.014 11.663 1.00 41.66 118 SER A CA 1
ATOM 864 C C . SER A 1 118 ? -8.786 -9.086 12.636 1.00 41.66 118 SER A C 1
ATOM 866 O O . SER A 1 118 ? -8.007 -8.135 12.708 1.00 41.66 118 SER A O 1
ATOM 868 N N . PRO A 1 119 ? -8.592 -10.198 13.367 1.00 42.62 119 PRO A N 1
ATOM 869 C CA . PRO A 1 119 ? -7.402 -10.387 14.178 1.00 42.62 119 PRO A CA 1
ATOM 870 C C . PRO A 1 119 ? -6.220 -10.605 13.229 1.00 42.62 119 PRO A C 1
ATOM 872 O O . PRO A 1 119 ? -6.225 -11.549 12.441 1.00 42.62 119 PRO A O 1
ATOM 875 N N . SER A 1 120 ? -5.249 -9.693 13.270 1.00 43.62 120 SER A N 1
ATOM 876 C CA . SER A 1 120 ? -3.851 -9.912 12.877 1.00 43.62 120 SER A CA 1
ATOM 877 C C . SER A 1 120 ? -3.645 -10.790 11.631 1.00 43.62 120 SER A C 1
ATOM 879 O O . SER A 1 120 ? -3.132 -11.905 11.717 1.00 43.62 120 SER A O 1
ATOM 881 N N . ARG A 1 121 ? -4.018 -10.287 10.452 1.00 40.97 121 ARG A N 1
ATOM 882 C CA . ARG A 1 121 ? -3.423 -10.747 9.191 1.00 40.97 121 ARG A CA 1
ATOM 883 C C . ARG A 1 121 ? -2.564 -9.612 8.675 1.00 40.97 121 ARG A C 1
ATOM 885 O O . ARG A 1 121 ? -3.061 -8.499 8.593 1.00 40.97 121 ARG A O 1
ATOM 892 N N . HIS A 1 122 ? -1.296 -9.909 8.401 1.00 46.62 122 HIS A N 1
ATOM 893 C CA . HIS A 1 122 ? -0.314 -9.009 7.802 1.00 46.62 122 HIS A CA 1
ATOM 894 C C . HIS A 1 122 ? -0.962 -8.207 6.671 1.00 46.62 122 HIS A C 1
ATOM 896 O O . HIS A 1 122 ? -1.152 -8.724 5.572 1.00 46.62 122 HIS A O 1
ATOM 902 N N . ALA A 1 123 ? -1.366 -6.974 6.970 1.00 51.72 123 ALA A N 1
ATOM 903 C CA . ALA A 1 123 ? -2.178 -6.156 6.076 1.00 51.72 123 ALA A CA 1
ATOM 904 C C . ALA A 1 123 ? -1.365 -5.592 4.887 1.00 51.72 123 ALA A C 1
ATOM 906 O O . ALA A 1 123 ? -1.882 -4.864 4.051 1.00 51.72 123 ALA A O 1
ATOM 907 N N . SER A 1 124 ? -0.105 -6.025 4.766 1.00 61.56 124 SER A N 1
ATOM 908 C CA . SER A 1 124 ? 0.790 -5.775 3.638 1.00 61.56 124 SER A CA 1
ATOM 909 C C . SER A 1 124 ? 0.453 -6.593 2.378 1.00 61.56 124 SER A C 1
ATOM 911 O O . SER A 1 124 ? 0.984 -6.281 1.318 1.00 61.56 124 SER A O 1
ATOM 913 N N . PHE A 1 125 ? -0.388 -7.635 2.466 1.00 66.81 125 PHE A N 1
ATOM 914 C CA . PHE A 1 125 ? -0.811 -8.436 1.304 1.00 66.81 125 PHE A CA 1
ATOM 915 C C . PHE A 1 125 ? -2.177 -7.991 0.773 1.00 66.81 125 PHE A C 1
ATOM 917 O O . PHE A 1 125 ? -3.128 -7.872 1.549 1.00 66.81 125 PHE A O 1
ATOM 924 N N . GLY A 1 126 ? -2.303 -7.844 -0.551 1.00 79.88 126 GLY A N 1
ATOM 925 C CA . GLY A 1 126 ? -3.577 -7.528 -1.203 1.00 79.88 126 GLY A CA 1
ATOM 926 C C . GLY A 1 126 ? -3.972 -6.056 -1.105 1.00 79.88 126 GLY A C 1
ATOM 927 O O . GLY A 1 126 ? -5.163 -5.730 -1.162 1.00 79.88 126 GLY A O 1
ATOM 928 N N . LEU A 1 127 ? -2.977 -5.185 -0.943 1.00 89.75 127 LEU A N 1
ATOM 929 C CA . LEU A 1 127 ? -3.130 -3.747 -1.096 1.00 89.75 127 LEU A CA 1
ATOM 930 C C . LEU A 1 127 ? -3.485 -3.429 -2.554 1.00 89.75 127 LEU A C 1
ATOM 932 O O . LEU A 1 127 ? -2.926 -3.997 -3.486 1.00 89.75 127 LEU A O 1
ATOM 936 N N . LYS A 1 128 ? -4.434 -2.523 -2.760 1.00 93.69 128 LYS A N 1
ATOM 937 C CA . LYS A 1 128 ? -4.968 -2.147 -4.070 1.00 93.69 128 LYS A CA 1
ATOM 938 C C . LYS A 1 128 ? -4.628 -0.702 -4.376 1.00 93.69 128 LYS A C 1
ATOM 940 O O . LYS A 1 128 ? -4.599 0.130 -3.474 1.00 93.69 128 LYS A O 1
ATOM 945 N N . VAL A 1 129 ? -4.451 -0.410 -5.661 1.00 96.06 129 VAL A N 1
ATOM 946 C CA . VAL A 1 129 ? -4.311 0.964 -6.161 1.00 96.06 129 VAL A CA 1
ATOM 947 C C . VAL A 1 129 ? -5.449 1.842 -5.625 1.00 96.06 129 VAL A C 1
ATOM 949 O O . VAL A 1 129 ? -6.608 1.418 -5.623 1.00 96.06 129 VAL A O 1
ATOM 952 N N . GLY A 1 130 ? -5.102 3.035 -5.144 1.00 95.31 130 GLY A N 1
ATOM 953 C CA . GLY A 1 130 ? -6.010 4.001 -4.522 1.00 95.31 130 GLY A CA 1
ATOM 954 C C . GLY A 1 130 ? -6.238 3.798 -3.019 1.00 95.31 130 GLY A C 1
ATOM 955 O O . GLY A 1 130 ? -7.055 4.495 -2.418 1.00 95.31 130 GLY A O 1
ATOM 956 N N . GLN A 1 131 ? -5.585 2.819 -2.381 1.00 95.88 131 GLN A N 1
ATOM 957 C CA . GLN A 1 131 ? -5.684 2.650 -0.930 1.00 95.88 131 GLN A CA 1
ATOM 958 C C . GLN A 1 131 ? -4.683 3.541 -0.200 1.00 95.88 131 GLN A C 1
ATOM 960 O O . GLN A 1 131 ? -3.473 3.341 -0.302 1.00 95.88 131 GLN A O 1
ATOM 965 N N . CYS A 1 132 ? -5.208 4.463 0.604 1.00 95.62 132 CYS A N 1
ATOM 966 C CA . CYS A 1 132 ? -4.432 5.226 1.570 1.00 95.62 132 CYS A CA 1
ATOM 967 C C . CYS A 1 132 ? -4.088 4.365 2.788 1.00 95.62 132 CYS A C 1
ATOM 969 O O . CYS A 1 132 ? -4.895 3.538 3.221 1.00 95.62 132 CYS A O 1
ATOM 971 N N . VAL A 1 133 ? -2.888 4.537 3.337 1.00 94.56 133 VAL A N 1
ATOM 972 C CA . VAL A 1 133 ? -2.323 3.629 4.334 1.00 94.56 133 VAL A CA 1
ATOM 973 C C . VAL A 1 133 ? -1.547 4.340 5.444 1.00 94.56 133 VAL A C 1
ATOM 975 O O . VAL A 1 133 ? -1.042 5.453 5.282 1.00 94.56 133 VAL A O 1
ATOM 978 N N . ASN A 1 134 ? -1.436 3.654 6.579 1.00 91.56 134 ASN A N 1
ATOM 979 C CA . ASN A 1 134 ? -0.520 3.958 7.678 1.00 91.56 134 ASN A CA 1
ATOM 980 C C . ASN A 1 134 ? 0.410 2.767 7.953 1.00 91.56 134 ASN A C 1
ATOM 982 O O . ASN A 1 134 ? 0.161 1.652 7.493 1.00 91.56 134 ASN A O 1
ATOM 986 N N . GLY A 1 135 ? 1.448 2.998 8.754 1.00 87.75 135 GLY A N 1
ATOM 987 C CA . GLY A 1 135 ? 2.459 1.994 9.080 1.00 87.75 135 GLY A CA 1
ATOM 988 C C . GLY A 1 135 ? 3.644 2.014 8.116 1.00 87.75 135 GLY A C 1
ATOM 989 O O . GLY A 1 135 ? 4.354 1.021 8.028 1.00 87.75 135 GLY A O 1
ATOM 990 N N . LEU A 1 136 ? 3.858 3.124 7.397 1.00 84.75 136 LEU A N 1
ATOM 991 C CA . LEU A 1 136 ? 4.993 3.314 6.485 1.00 84.75 136 LEU A CA 1
ATOM 992 C C . LEU A 1 136 ? 6.218 3.915 7.183 1.00 84.75 136 LEU A C 1
ATOM 994 O O . LEU A 1 136 ? 7.327 3.836 6.662 1.00 84.75 136 LEU A O 1
ATOM 998 N N . VAL A 1 137 ? 6.044 4.478 8.377 1.00 74.12 137 VAL A N 1
ATOM 999 C CA . VAL A 1 137 ? 7.133 5.057 9.174 1.00 74.12 137 VAL A CA 1
ATOM 1000 C C . VAL A 1 137 ? 7.422 4.223 10.424 1.00 74.12 137 VAL A C 1
ATOM 1002 O O . VAL A 1 137 ? 6.521 3.678 11.061 1.00 74.12 137 VAL A O 1
ATOM 1005 N N . GLY A 1 138 ? 8.697 4.158 10.814 1.00 68.50 138 GLY A N 1
ATOM 1006 C CA . GLY A 1 138 ? 9.150 3.469 12.029 1.00 68.50 138 GLY A CA 1
ATOM 1007 C C . GLY A 1 138 ? 9.676 2.044 11.808 1.00 68.50 138 GLY A C 1
ATOM 1008 O O . GLY A 1 138 ? 9.755 1.546 10.689 1.00 68.50 138 GLY A O 1
ATOM 1009 N N . GLU A 1 139 ? 10.087 1.383 12.895 1.00 56.75 139 GLU A N 1
ATOM 1010 C CA . GLU A 1 139 ? 10.833 0.110 12.841 1.00 56.75 139 GLU A CA 1
ATOM 1011 C C . GLU A 1 139 ? 10.006 -1.096 12.358 1.00 56.75 139 GLU A C 1
ATOM 1013 O O . GLU A 1 139 ? 10.577 -2.100 11.939 1.00 56.75 139 GLU A O 1
ATOM 1018 N N . LEU A 1 140 ? 8.671 -0.999 12.370 1.00 56.28 140 LEU A N 1
ATOM 1019 C CA . LEU A 1 140 ? 7.744 -2.094 12.034 1.00 56.28 140 LEU A CA 1
ATOM 1020 C C . LEU A 1 140 ? 7.106 -1.961 10.639 1.00 56.28 140 LEU A C 1
ATOM 1022 O O . LEU A 1 140 ? 6.119 -2.635 10.343 1.00 56.28 140 LEU A O 1
ATOM 1026 N N . LYS A 1 141 ? 7.689 -1.125 9.772 1.00 58.75 141 LYS A N 1
ATOM 1027 C CA . LYS A 1 141 ? 7.201 -0.758 8.430 1.00 58.75 141 LYS A CA 1
ATOM 1028 C C . LYS A 1 141 ? 6.727 -1.929 7.546 1.00 58.75 141 LYS A C 1
ATOM 1030 O O . LYS A 1 141 ? 5.828 -1.780 6.729 1.00 58.75 141 LYS A O 1
ATOM 1035 N N . ALA A 1 142 ? 7.316 -3.114 7.708 1.00 58.69 142 ALA A N 1
ATOM 1036 C CA . ALA A 1 142 ? 7.025 -4.288 6.881 1.00 58.69 142 ALA A CA 1
ATOM 1037 C C . ALA A 1 142 ? 6.035 -5.291 7.509 1.00 58.69 142 ALA A C 1
ATOM 1039 O O . ALA A 1 142 ? 5.661 -6.266 6.854 1.00 58.69 142 ALA A O 1
ATOM 1040 N N . GLU A 1 143 ? 5.621 -5.103 8.766 1.00 65.19 143 GLU A N 1
ATOM 1041 C CA . GLU A 1 143 ? 4.841 -6.115 9.494 1.00 65.19 143 GLU A CA 1
ATOM 1042 C C . GLU A 1 143 ? 3.325 -5.917 9.382 1.00 65.19 143 GLU A C 1
ATOM 1044 O O . GLU A 1 143 ? 2.580 -6.906 9.379 1.00 65.19 143 GLU A O 1
ATOM 1049 N N . SER A 1 144 ? 2.869 -4.663 9.268 1.00 72.19 144 SER A N 1
ATOM 1050 C CA . SER A 1 144 ? 1.450 -4.324 9.153 1.00 72.19 144 SER A CA 1
ATOM 1051 C C . SER A 1 144 ? 1.243 -2.940 8.534 1.00 72.19 144 SER A C 1
ATOM 1053 O O . SER A 1 144 ? 1.348 -1.932 9.227 1.00 72.19 144 SER A O 1
ATOM 1055 N N . ILE A 1 145 ? 0.885 -2.902 7.251 1.00 86.94 145 ILE A N 1
ATOM 1056 C CA . ILE A 1 145 ? 0.394 -1.688 6.588 1.00 86.94 145 ILE A CA 1
ATOM 1057 C C . ILE A 1 145 ? -1.122 -1.639 6.733 1.00 86.94 145 ILE A C 1
ATOM 1059 O O . ILE A 1 145 ? -1.799 -2.567 6.315 1.00 86.94 145 ILE A O 1
ATOM 1063 N N . GLU A 1 146 ? -1.668 -0.584 7.327 1.00 88.62 146 GLU A N 1
ATOM 1064 C CA . GLU A 1 146 ? -3.099 -0.483 7.622 1.00 88.62 146 GLU A CA 1
ATOM 1065 C C . GLU A 1 146 ? -3.817 0.405 6.597 1.00 88.62 146 GLU A C 1
ATOM 1067 O O . GLU A 1 146 ? -3.531 1.604 6.548 1.00 88.62 146 GLU A O 1
ATOM 1072 N N . PRO A 1 147 ? -4.770 -0.131 5.809 1.00 91.94 147 PRO A N 1
ATOM 1073 C CA . PRO A 1 147 ? -5.619 0.683 4.950 1.00 91.94 147 PRO A CA 1
ATOM 1074 C C . PRO A 1 147 ? -6.524 1.606 5.767 1.00 91.94 147 PRO A C 1
ATOM 1076 O O . PRO A 1 147 ? -7.201 1.174 6.701 1.00 91.94 147 PRO A O 1
ATOM 1079 N N . VAL A 1 148 ? -6.594 2.869 5.367 1.00 93.81 148 VAL A N 1
ATOM 1080 C CA . VAL A 1 148 ? -7.425 3.903 5.986 1.00 93.81 148 VAL A CA 1
ATOM 1081 C C . VAL A 1 148 ? -8.163 4.714 4.924 1.00 93.81 148 VAL A C 1
ATOM 1083 O O . VAL A 1 148 ? -7.813 4.713 3.746 1.00 93.81 148 VAL A O 1
ATOM 1086 N N . ALA A 1 149 ? -9.220 5.420 5.328 1.00 94.44 149 ALA A N 1
ATOM 1087 C CA . ALA A 1 149 ? -9.928 6.314 4.419 1.00 94.44 149 ALA A CA 1
ATOM 1088 C C . ALA A 1 149 ? -9.036 7.506 4.038 1.00 94.44 149 ALA A C 1
ATOM 1090 O O . ALA A 1 149 ? -8.552 8.207 4.924 1.00 94.44 149 ALA A O 1
ATOM 1091 N N . CYS A 1 150 ? -8.900 7.795 2.742 1.00 94.94 150 CYS A N 1
ATOM 1092 C CA . CYS A 1 150 ? -8.079 8.908 2.248 1.00 94.94 150 CYS A CA 1
ATOM 1093 C C . CYS A 1 150 ? -8.524 10.284 2.769 1.00 94.94 150 CYS A C 1
ATOM 1095 O O . CYS A 1 150 ? -7.715 11.197 2.876 1.00 94.94 150 CYS A O 1
ATOM 1097 N N . ALA A 1 151 ? -9.795 10.439 3.154 1.00 92.75 151 ALA A N 1
ATOM 1098 C CA . ALA A 1 151 ? -10.294 11.663 3.787 1.00 92.75 151 ALA A CA 1
ATOM 1099 C C . ALA A 1 151 ? -9.690 11.925 5.184 1.00 92.75 151 ALA A C 1
ATOM 1101 O O . ALA A 1 151 ? -9.817 13.029 5.714 1.00 92.75 151 ALA A O 1
ATOM 1102 N N . LEU A 1 152 ? -9.061 10.920 5.797 1.00 92.31 152 LEU A N 1
ATOM 1103 C CA . LEU A 1 152 ? -8.340 11.037 7.059 1.00 92.31 152 LEU A CA 1
ATOM 1104 C C . LEU A 1 152 ? -6.847 11.248 6.801 1.00 92.31 152 LEU A C 1
ATOM 1106 O O . LEU A 1 152 ? -6.319 10.843 5.768 1.00 92.31 152 LEU A O 1
ATOM 1110 N N . ALA A 1 153 ? -6.159 11.850 7.771 1.00 94.19 153 ALA A N 1
ATOM 1111 C CA . ALA A 1 153 ? -4.713 12.009 7.708 1.00 94.19 153 ALA A CA 1
ATOM 1112 C C . ALA A 1 153 ? -4.006 10.640 7.702 1.00 94.19 153 ALA A C 1
ATOM 1114 O O . ALA A 1 153 ? -4.203 9.842 8.622 1.00 94.19 153 ALA A O 1
ATOM 1115 N N . HIS A 1 154 ? -3.171 10.396 6.696 1.00 94.50 154 HIS A N 1
ATOM 1116 C CA . HIS A 1 154 ? -2.473 9.131 6.474 1.00 94.50 154 HIS A CA 1
ATOM 1117 C C . HIS A 1 154 ? -1.036 9.352 5.984 1.00 94.50 154 HIS A C 1
ATOM 1119 O O . HIS A 1 154 ? -0.654 10.476 5.655 1.00 94.50 154 HIS A O 1
ATOM 1125 N N . GLU A 1 155 ? -0.227 8.295 6.005 1.00 94.50 155 GLU A N 1
ATOM 1126 C CA . GLU A 1 155 ? 1.212 8.350 5.703 1.00 94.50 155 GLU A CA 1
ATOM 1127 C C . GLU A 1 155 ? 1.528 8.149 4.227 1.00 94.50 155 GLU A C 1
ATOM 1129 O O . GLU A 1 155 ? 2.554 8.631 3.762 1.00 94.50 155 GLU A O 1
ATOM 1134 N N . GLY A 1 156 ? 0.665 7.461 3.488 1.00 94.81 156 GLY A N 1
ATOM 1135 C CA . GLY A 1 156 ? 0.910 7.200 2.080 1.00 94.81 156 GLY A CA 1
ATOM 1136 C C . GLY A 1 156 ? -0.257 6.569 1.348 1.00 94.81 156 GLY A C 1
ATOM 1137 O O . GLY A 1 156 ? -1.314 6.334 1.929 1.00 94.81 156 GLY A O 1
ATOM 1138 N N . GLU A 1 157 ? -0.052 6.261 0.075 1.00 96.12 157 GLU A N 1
ATOM 1139 C CA . GLU A 1 157 ? -1.069 5.668 -0.791 1.00 96.12 157 GLU A CA 1
ATOM 1140 C C . GLU A 1 157 ? -0.452 4.705 -1.799 1.00 96.12 157 GLU A C 1
ATOM 1142 O O . GLU A 1 157 ? 0.638 4.929 -2.323 1.00 96.12 157 GLU A O 1
ATOM 1147 N N . VAL A 1 158 ? -1.168 3.622 -2.082 1.00 96.94 158 VAL A N 1
ATOM 1148 C CA . VAL A 1 158 ? -0.807 2.654 -3.115 1.00 96.94 158 VAL A CA 1
ATOM 1149 C C . VAL A 1 158 ? -1.161 3.230 -4.481 1.00 96.94 158 VAL A C 1
ATOM 1151 O O . VAL A 1 158 ? -2.339 3.400 -4.791 1.00 96.94 158 VAL A O 1
ATOM 1154 N N . PHE A 1 159 ? -0.164 3.466 -5.328 1.00 97.12 159 PHE A N 1
ATOM 1155 C CA . PHE A 1 159 ? -0.383 4.013 -6.673 1.00 97.12 159 PHE A CA 1
ATOM 1156 C C . PHE A 1 159 ? -0.194 2.967 -7.780 1.00 97.12 159 PHE A C 1
ATOM 1158 O O . PHE A 1 159 ? -0.739 3.107 -8.870 1.00 97.12 159 PHE A O 1
ATOM 1165 N N . ALA A 1 160 ? 0.526 1.872 -7.511 1.00 97.25 160 ALA A N 1
ATOM 1166 C CA . ALA A 1 160 ? 0.661 0.775 -8.464 1.00 97.25 160 ALA A CA 1
ATOM 1167 C C . ALA A 1 160 ? 0.779 -0.586 -7.772 1.00 97.25 160 ALA A C 1
ATOM 1169 O O . ALA A 1 160 ? 1.365 -0.714 -6.700 1.00 97.25 160 ALA A O 1
ATOM 1170 N N . VAL A 1 161 ? 0.255 -1.618 -8.434 1.00 96.25 161 VAL A N 1
ATOM 1171 C CA . VAL A 1 161 ? 0.433 -3.028 -8.070 1.00 96.25 161 VAL A CA 1
ATOM 1172 C C . VAL A 1 161 ? 0.901 -3.770 -9.316 1.00 96.25 161 VAL A C 1
ATOM 1174 O O . VAL A 1 161 ? 0.320 -3.620 -10.393 1.00 96.25 161 VAL A O 1
ATOM 1177 N N . ILE A 1 162 ? 1.995 -4.515 -9.192 1.00 95.62 162 ILE A N 1
ATOM 1178 C CA . ILE A 1 162 ? 2.710 -5.129 -10.308 1.00 95.62 162 ILE A CA 1
ATOM 1179 C C . ILE A 1 162 ? 2.934 -6.606 -10.007 1.00 95.62 162 ILE A C 1
ATOM 1181 O O . ILE A 1 162 ? 3.610 -6.960 -9.044 1.00 95.62 162 ILE A O 1
ATOM 1185 N N . ASP A 1 163 ? 2.452 -7.473 -10.892 1.00 95.06 163 ASP A N 1
ATOM 1186 C CA . ASP A 1 163 ? 2.773 -8.896 -10.841 1.00 95.06 163 ASP A CA 1
ATOM 1187 C C . ASP A 1 163 ? 4.197 -9.150 -11.351 1.00 95.06 163 ASP A C 1
ATOM 1189 O O . ASP A 1 163 ? 4.532 -8.922 -12.520 1.00 95.06 163 ASP A O 1
ATOM 1193 N N . LEU A 1 164 ? 5.058 -9.654 -10.469 1.00 94.69 164 LEU A N 1
ATOM 1194 C CA . LEU A 1 164 ? 6.402 -10.075 -10.831 1.00 94.69 164 LEU A CA 1
ATOM 1195 C C . LEU A 1 164 ? 6.365 -11.374 -11.654 1.00 94.69 164 LEU A C 1
ATOM 1197 O O . LEU A 1 164 ? 5.513 -12.238 -11.429 1.00 94.69 164 LEU A O 1
ATOM 1201 N N . PRO A 1 165 ? 7.319 -11.565 -12.589 1.00 93.81 165 PRO A N 1
ATOM 1202 C CA . PRO A 1 165 ? 7.368 -12.765 -13.414 1.00 93.81 165 PRO A CA 1
ATOM 1203 C C . PRO A 1 165 ? 7.362 -14.056 -12.589 1.00 93.81 165 PRO A C 1
ATOM 1205 O O . PRO A 1 165 ? 8.030 -14.170 -11.557 1.00 93.81 165 PRO A O 1
ATOM 1208 N N . SER A 1 166 ? 6.639 -15.058 -13.087 1.00 90.88 166 SER A N 1
ATOM 1209 C CA . SER A 1 166 ? 6.616 -16.390 -12.491 1.00 90.88 166 SER A CA 1
ATOM 1210 C C . SER A 1 166 ? 7.986 -17.078 -12.582 1.00 90.88 166 SER A C 1
ATOM 1212 O O . SER A 1 166 ? 8.837 -16.738 -13.405 1.00 90.88 166 SER A O 1
ATOM 1214 N N . GLY A 1 167 ? 8.210 -18.063 -11.709 1.00 93.50 167 GLY A N 1
ATOM 1215 C CA . GLY A 1 167 ? 9.460 -18.821 -11.647 1.00 93.50 167 GLY A CA 1
ATOM 1216 C C . GLY A 1 167 ? 10.040 -18.920 -10.239 1.00 93.50 167 GLY A C 1
ATOM 1217 O O . GLY A 1 167 ? 9.342 -18.739 -9.237 1.00 93.50 167 GLY A O 1
ATOM 1218 N N . ARG A 1 168 ? 11.334 -19.252 -10.168 1.00 95.88 168 ARG A N 1
ATOM 1219 C CA . ARG A 1 168 ? 12.090 -19.348 -8.911 1.00 95.88 168 ARG A CA 1
ATOM 1220 C C . ARG A 1 168 ? 12.329 -17.956 -8.326 1.00 95.88 168 ARG A C 1
ATOM 1222 O O . ARG A 1 168 ? 12.560 -17.021 -9.086 1.00 95.88 168 ARG A O 1
ATOM 1229 N N . TYR A 1 169 ? 12.329 -17.843 -6.993 1.00 95.38 169 TYR A N 1
ATOM 1230 C CA . TYR A 1 169 ? 12.627 -16.580 -6.315 1.00 95.38 169 TYR A CA 1
ATOM 1231 C C . TYR A 1 169 ? 13.994 -16.044 -6.777 1.00 95.38 169 TYR A C 1
ATOM 1233 O O . TYR A 1 169 ? 15.002 -16.735 -6.589 1.00 95.38 169 TYR A O 1
ATOM 1241 N N . PRO A 1 170 ? 14.056 -14.844 -7.386 1.00 95.06 170 PRO A N 1
ATOM 1242 C CA . PRO A 1 170 ? 15.287 -14.318 -7.979 1.00 95.06 170 PRO A CA 1
ATOM 1243 C C . PRO A 1 170 ? 16.268 -13.768 -6.931 1.00 95.06 170 PRO A C 1
ATOM 1245 O O . PRO A 1 170 ? 17.391 -13.396 -7.269 1.00 95.06 170 PRO A O 1
ATOM 1248 N N . GLY A 1 171 ? 15.854 -13.726 -5.662 1.00 95.44 171 GLY A N 1
ATOM 1249 C CA . GLY A 1 171 ? 16.614 -13.151 -4.563 1.00 95.44 171 GLY A CA 1
ATOM 1250 C C . GLY A 1 171 ? 16.248 -11.692 -4.306 1.00 95.44 171 GLY A C 1
ATOM 1251 O O . GLY A 1 171 ? 15.913 -10.933 -5.218 1.00 95.44 171 GLY A O 1
ATOM 1252 N N . ILE A 1 172 ? 16.357 -11.295 -3.040 1.00 91.69 172 ILE A N 1
ATOM 1253 C CA . ILE A 1 172 ? 15.928 -9.985 -2.541 1.00 91.69 172 ILE A CA 1
ATOM 1254 C C . ILE A 1 172 ? 16.546 -8.808 -3.307 1.00 91.69 172 ILE A C 1
ATOM 1256 O O . ILE A 1 172 ? 15.858 -7.845 -3.629 1.00 91.69 172 ILE A O 1
ATOM 1260 N N . THR A 1 173 ? 17.827 -8.900 -3.667 1.00 95.75 173 THR A N 1
ATOM 1261 C CA . THR A 1 173 ? 18.538 -7.839 -4.393 1.00 95.75 173 THR A CA 1
ATOM 1262 C C . THR A 1 173 ? 17.926 -7.570 -5.766 1.00 95.75 173 THR A C 1
ATOM 1264 O O . THR A 1 173 ? 17.811 -6.417 -6.171 1.00 95.75 173 THR A O 1
ATOM 1267 N N . GLN A 1 174 ? 17.512 -8.619 -6.483 1.00 96.19 174 GLN A N 1
ATOM 1268 C CA . GLN A 1 174 ? 16.894 -8.470 -7.802 1.00 96.19 174 GLN A CA 1
ATOM 1269 C C . GLN A 1 174 ? 15.465 -7.943 -7.692 1.00 96.19 174 GLN A C 1
ATOM 1271 O O . GLN A 1 174 ? 15.077 -7.081 -8.476 1.00 96.19 174 GLN A O 1
ATOM 1276 N N . VAL A 1 175 ? 14.705 -8.418 -6.699 1.00 95.19 175 VAL A N 1
ATOM 1277 C CA . VAL A 1 175 ? 13.347 -7.926 -6.428 1.00 95.19 175 VAL A CA 1
ATOM 1278 C C . VAL A 1 175 ? 13.367 -6.433 -6.106 1.00 95.19 175 VAL A C 1
ATOM 1280 O O . VAL A 1 175 ? 12.636 -5.675 -6.732 1.00 95.19 175 VAL A O 1
ATOM 1283 N N . ARG A 1 176 ? 14.259 -5.988 -5.213 1.00 94.44 176 ARG A N 1
ATOM 1284 C CA . ARG A 1 176 ? 14.395 -4.565 -4.864 1.00 94.44 176 ARG A CA 1
ATOM 1285 C C . ARG A 1 176 ? 14.833 -3.709 -6.043 1.00 94.44 176 ARG A C 1
ATOM 1287 O O . ARG A 1 176 ? 14.206 -2.700 -6.315 1.00 94.44 176 ARG A O 1
ATOM 1294 N N . LYS A 1 177 ? 15.834 -4.155 -6.810 1.00 96.69 177 LYS A N 1
ATOM 1295 C CA . LYS A 1 177 ? 16.260 -3.443 -8.024 1.00 96.69 177 LYS A CA 1
ATOM 1296 C C . LYS A 1 177 ? 15.107 -3.273 -9.021 1.00 96.69 177 LYS A C 1
ATOM 1298 O O . LYS A 1 177 ? 14.995 -2.238 -9.675 1.00 96.69 177 LYS A O 1
ATOM 1303 N N . ARG A 1 178 ? 14.265 -4.302 -9.159 1.00 96.25 178 ARG A N 1
ATOM 1304 C CA . ARG A 1 178 ? 13.067 -4.246 -9.998 1.00 96.25 178 ARG A CA 1
ATOM 1305 C C . ARG A 1 178 ? 12.041 -3.265 -9.431 1.00 96.25 178 ARG A C 1
ATOM 1307 O O . ARG A 1 178 ? 11.532 -2.466 -10.205 1.00 96.25 178 ARG A O 1
ATOM 1314 N N . ALA A 1 179 ? 11.803 -3.293 -8.120 1.00 96.38 179 ALA A N 1
ATOM 1315 C CA . ALA A 1 179 ? 10.929 -2.354 -7.421 1.00 96.38 179 ALA A CA 1
ATOM 1316 C C . ALA A 1 179 ? 11.364 -0.898 -7.628 1.00 96.38 179 ALA A C 1
ATOM 1318 O O . ALA A 1 179 ? 10.568 -0.092 -8.096 1.00 96.38 179 ALA A O 1
ATOM 1319 N N . ASP A 1 180 ? 12.648 -0.596 -7.409 1.00 96.75 180 ASP A N 1
ATOM 1320 C CA . ASP A 1 180 ? 13.227 0.731 -7.651 1.00 96.75 180 ASP A CA 1
ATOM 1321 C C . ASP A 1 180 ? 13.017 1.187 -9.103 1.00 96.75 180 ASP A C 1
ATOM 1323 O O . ASP A 1 180 ? 12.747 2.347 -9.372 1.00 96.75 180 ASP A O 1
ATOM 1327 N N . THR A 1 181 ? 13.128 0.283 -10.076 1.00 97.94 181 THR A N 1
ATOM 1328 C CA . THR A 1 181 ? 12.971 0.665 -11.488 1.00 97.94 181 THR A CA 1
ATOM 1329 C C . THR A 1 181 ? 11.502 0.880 -11.851 1.00 97.94 181 THR A C 1
ATOM 1331 O O . THR A 1 181 ? 11.149 1.875 -12.479 1.00 97.94 181 THR A O 1
ATOM 1334 N N . ASP A 1 182 ? 10.639 -0.068 -11.491 1.00 97.69 182 ASP A N 1
ATOM 1335 C CA . ASP A 1 182 ? 9.251 -0.067 -11.940 1.00 97.69 182 ASP A CA 1
ATOM 1336 C C . ASP A 1 182 ? 8.376 0.916 -11.168 1.00 97.69 182 ASP A C 1
ATOM 1338 O O . ASP A 1 182 ? 7.547 1.574 -11.793 1.00 97.69 182 ASP A O 1
ATOM 1342 N N . CYS A 1 183 ? 8.556 1.048 -9.851 1.00 98.00 183 CYS A N 1
ATOM 1343 C CA . CYS A 1 183 ? 7.748 1.965 -9.051 1.00 98.00 183 CYS A CA 1
ATOM 1344 C C . CYS A 1 183 ? 8.051 3.427 -9.399 1.00 98.00 183 CYS A C 1
ATOM 1346 O O . CYS A 1 183 ? 7.121 4.201 -9.597 1.00 98.00 183 CYS A O 1
ATOM 1348 N N . PHE A 1 184 ? 9.327 3.799 -9.560 1.00 97.25 184 PHE A N 1
ATOM 1349 C CA . PHE A 1 184 ? 9.688 5.162 -9.966 1.00 97.25 184 PHE A CA 1
ATOM 1350 C C . PHE A 1 184 ? 9.195 5.491 -11.376 1.00 97.25 184 PHE A C 1
ATOM 1352 O O . PHE A 1 184 ? 8.595 6.544 -11.569 1.00 97.25 184 PHE A O 1
ATOM 1359 N N . ARG A 1 185 ? 9.363 4.573 -12.338 1.00 97.75 185 ARG A N 1
ATOM 1360 C CA . ARG A 1 185 ? 8.831 4.755 -13.696 1.00 97.75 185 ARG A CA 1
ATOM 1361 C C . ARG A 1 185 ? 7.312 4.950 -13.682 1.00 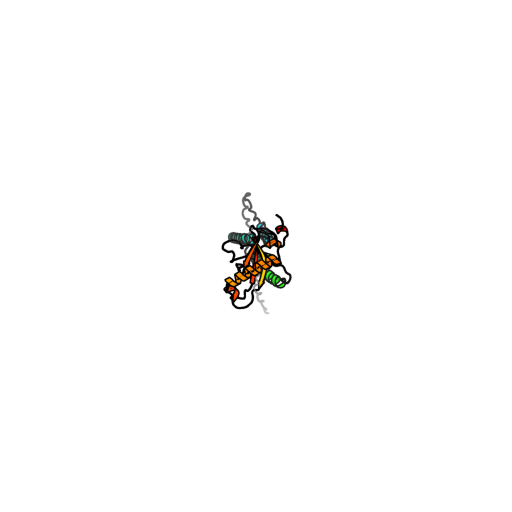97.75 185 ARG A C 1
ATOM 1363 O O . ARG A 1 185 ? 6.809 5.836 -14.355 1.00 97.75 185 ARG A O 1
ATOM 1370 N N . ARG A 1 186 ? 6.583 4.132 -12.915 1.00 97.75 186 ARG A N 1
ATOM 1371 C CA . ARG A 1 186 ? 5.122 4.246 -12.783 1.00 97.75 186 ARG A CA 1
ATOM 1372 C C . ARG A 1 186 ? 4.696 5.571 -12.159 1.00 97.75 186 ARG A C 1
ATOM 1374 O O . ARG A 1 186 ? 3.742 6.162 -12.640 1.00 97.75 186 ARG A O 1
ATOM 1381 N N . LEU A 1 187 ? 5.403 6.048 -11.134 1.00 96.81 187 LEU A N 1
ATOM 1382 C CA . LEU A 1 187 ? 5.106 7.345 -10.526 1.00 96.81 187 LEU A CA 1
ATOM 1383 C C . LEU A 1 187 ? 5.302 8.486 -11.536 1.00 96.81 187 LEU A C 1
ATOM 1385 O O . LEU A 1 187 ? 4.445 9.354 -11.643 1.00 96.81 187 LEU A O 1
ATOM 1389 N N . GLU A 1 188 ? 6.402 8.461 -12.293 1.00 96.19 188 GLU A N 1
ATOM 1390 C CA . GLU A 1 188 ? 6.707 9.463 -13.323 1.00 96.19 188 GLU A CA 1
ATOM 1391 C C . GLU A 1 188 ? 5.678 9.457 -14.468 1.00 96.19 188 GLU A C 1
ATOM 1393 O O . GLU A 1 188 ? 5.227 10.517 -14.901 1.00 96.19 188 GLU A O 1
ATOM 1398 N N . GLU A 1 189 ? 5.287 8.270 -14.945 1.00 95.75 189 GLU A N 1
ATOM 1399 C CA . GLU A 1 189 ? 4.342 8.097 -16.056 1.00 95.75 189 GLU A CA 1
ATOM 1400 C C . GLU A 1 189 ? 2.894 8.424 -15.657 1.00 95.75 189 GLU A C 1
ATOM 1402 O O . GLU A 1 189 ? 2.206 9.147 -16.381 1.00 95.75 189 GLU A O 1
ATOM 1407 N N . ASP A 1 190 ? 2.435 7.894 -14.520 1.00 95.44 190 ASP A N 1
ATOM 1408 C CA . ASP A 1 190 ? 1.019 7.904 -14.141 1.00 95.44 190 ASP A CA 1
ATOM 1409 C C . ASP A 1 190 ? 0.671 9.117 -13.244 1.00 95.44 190 ASP A C 1
ATOM 1411 O O . ASP A 1 190 ? -0.447 9.629 -13.309 1.00 95.44 190 ASP A O 1
ATOM 1415 N N . HIS A 1 191 ? 1.629 9.645 -12.466 1.00 94.81 191 HIS A N 1
ATOM 1416 C CA . HIS A 1 191 ? 1.413 10.733 -11.495 1.00 94.81 191 HIS A CA 1
ATOM 1417 C C . HIS A 1 191 ? 2.561 11.776 -11.497 1.00 94.81 191 HIS A C 1
ATOM 1419 O O . HIS A 1 191 ? 3.189 12.027 -10.460 1.00 94.81 191 HIS A O 1
ATOM 1425 N N . PRO A 1 192 ? 2.829 12.462 -12.626 1.00 92.25 192 PRO A N 1
ATOM 1426 C CA . PRO A 1 192 ? 4.000 13.336 -12.788 1.00 92.25 192 PRO A CA 1
ATOM 1427 C C . PRO A 1 192 ? 4.078 14.479 -11.762 1.00 92.25 192 PRO A C 1
ATOM 1429 O O . PRO A 1 192 ? 5.164 14.888 -11.366 1.00 92.25 192 PRO A O 1
ATOM 1432 N N . GLN A 1 193 ? 2.935 14.975 -11.275 1.00 89.88 193 GLN A N 1
ATOM 1433 C CA . GLN A 1 193 ? 2.910 16.020 -10.242 1.00 89.88 193 GLN A CA 1
ATOM 1434 C C . GLN A 1 193 ? 3.453 15.527 -8.895 1.00 89.88 193 GLN A C 1
ATOM 1436 O O . GLN A 1 193 ? 4.095 16.286 -8.176 1.00 89.88 193 GLN A O 1
ATOM 1441 N N . ALA A 1 194 ? 3.201 14.262 -8.551 1.00 92.25 194 ALA A N 1
ATOM 1442 C CA . ALA A 1 194 ? 3.716 13.657 -7.331 1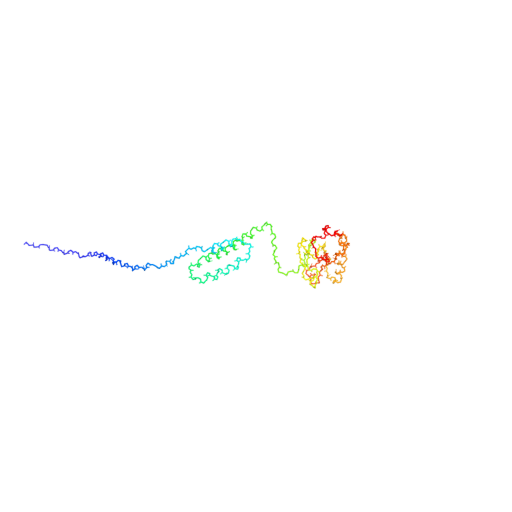.00 92.25 194 ALA A CA 1
ATOM 1443 C C . ALA A 1 194 ? 5.199 13.285 -7.470 1.00 92.25 194 ALA A C 1
ATOM 1445 O O . ALA A 1 194 ? 5.934 13.377 -6.494 1.00 92.25 194 ALA A O 1
ATOM 1446 N N . TYR A 1 195 ? 5.646 12.918 -8.678 1.00 92.75 195 TYR A N 1
ATOM 1447 C CA . TYR A 1 195 ? 7.058 12.660 -8.976 1.00 92.75 195 TYR A CA 1
ATOM 1448 C C . TYR A 1 195 ? 7.949 13.894 -8.741 1.00 92.75 195 TYR A C 1
ATOM 1450 O O . TYR A 1 195 ? 9.053 13.769 -8.212 1.00 92.75 195 TYR A O 1
ATOM 1458 N N . ASP A 1 196 ? 7.454 15.088 -9.081 1.00 91.44 196 ASP A N 1
ATOM 1459 C CA . ASP A 1 196 ? 8.184 16.350 -8.896 1.00 91.44 196 ASP A CA 1
ATOM 1460 C C . ASP A 1 196 ? 8.054 16.948 -7.472 1.00 91.44 196 ASP A C 1
ATOM 1462 O O . ASP A 1 196 ? 8.774 17.895 -7.125 1.00 91.44 196 ASP A O 1
ATOM 1466 N N . ASP A 1 197 ? 7.163 16.420 -6.621 1.00 91.19 197 ASP A N 1
ATOM 1467 C CA . ASP A 1 197 ? 6.944 16.924 -5.258 1.00 91.19 197 ASP A CA 1
ATOM 1468 C C . ASP A 1 197 ? 7.965 16.345 -4.268 1.00 91.19 197 ASP A C 1
ATOM 1470 O O . ASP A 1 197 ? 7.982 15.159 -3.954 1.00 91.19 197 ASP A O 1
ATOM 1474 N N . LYS A 1 198 ? 8.782 17.219 -3.673 1.00 91.88 198 LYS A N 1
ATOM 1475 C CA . LYS A 1 198 ? 9.819 16.842 -2.696 1.00 91.88 198 LYS A CA 1
ATOM 1476 C C . LYS A 1 198 ? 9.276 16.308 -1.368 1.00 91.88 198 LYS A C 1
ATOM 1478 O O . LYS A 1 198 ? 10.060 15.803 -0.567 1.00 91.88 198 LYS A O 1
ATOM 1483 N N . ARG A 1 199 ? 7.979 16.471 -1.110 1.00 91.19 199 ARG A N 1
ATOM 1484 C CA . ARG A 1 199 ? 7.284 15.929 0.068 1.00 91.19 199 ARG A CA 1
ATOM 1485 C C . ARG A 1 199 ? 6.812 14.494 -0.154 1.00 91.19 199 ARG A C 1
ATOM 1487 O O . ARG A 1 199 ? 6.324 13.870 0.784 1.00 91.19 199 ARG A O 1
ATOM 1494 N N . VAL A 1 200 ? 6.921 13.998 -1.386 1.00 93.75 200 VAL A N 1
ATOM 1495 C CA . VAL A 1 200 ? 6.539 12.652 -1.795 1.00 93.75 200 VAL A CA 1
ATOM 1496 C C . VAL A 1 200 ? 7.802 11.829 -2.015 1.00 93.75 200 VAL A C 1
ATOM 1498 O O . VAL A 1 200 ? 8.762 12.268 -2.645 1.00 93.75 200 VAL A O 1
ATOM 1501 N N . SER A 1 201 ? 7.804 10.607 -1.499 1.00 93.94 201 SER A N 1
ATOM 1502 C CA . SER A 1 201 ? 8.858 9.629 -1.751 1.00 93.94 201 SER A CA 1
ATOM 1503 C C . SER A 1 201 ? 8.253 8.297 -2.177 1.00 93.94 201 SER A C 1
ATOM 1505 O O . SER A 1 201 ? 7.135 7.968 -1.789 1.00 93.94 201 SER A O 1
ATOM 1507 N N . VAL A 1 202 ? 8.970 7.548 -3.017 1.00 95.31 202 VAL A N 1
ATOM 1508 C CA . VAL A 1 202 ? 8.549 6.206 -3.437 1.00 95.31 202 VAL A CA 1
ATOM 1509 C C . VAL A 1 202 ? 8.995 5.193 -2.399 1.00 95.31 202 VAL A C 1
ATOM 1511 O O . VAL A 1 202 ? 10.159 5.160 -1.998 1.00 95.31 202 VAL A O 1
ATOM 1514 N N . ASP A 1 203 ? 8.073 4.314 -2.055 1.00 93.56 203 ASP A N 1
ATOM 1515 C CA . ASP A 1 203 ? 8.284 3.157 -1.212 1.00 93.56 203 ASP A CA 1
ATOM 1516 C C . ASP A 1 203 ? 7.592 1.928 -1.819 1.00 93.56 203 ASP A C 1
ATOM 1518 O O . ASP A 1 203 ? 6.840 2.027 -2.794 1.00 93.56 203 ASP A O 1
ATOM 1522 N N . TYR A 1 204 ? 7.887 0.740 -1.299 1.00 93.31 204 TYR A N 1
ATOM 1523 C CA . TYR A 1 204 ? 7.356 -0.492 -1.863 1.00 93.31 204 TYR A CA 1
ATOM 1524 C C . TYR A 1 204 ? 7.275 -1.658 -0.877 1.00 93.31 204 TYR A C 1
ATOM 1526 O O . TYR A 1 204 ? 8.137 -1.874 -0.023 1.00 93.31 204 TYR A O 1
ATOM 1534 N N . VAL A 1 205 ? 6.262 -2.496 -1.088 1.00 91.88 205 VAL A N 1
ATOM 1535 C CA . VAL A 1 205 ? 6.140 -3.835 -0.506 1.00 91.88 205 VAL A CA 1
ATOM 1536 C C . VAL A 1 205 ? 6.411 -4.847 -1.604 1.00 91.88 205 VAL A C 1
ATOM 1538 O O . VAL A 1 205 ? 5.939 -4.706 -2.728 1.00 91.88 205 VAL A O 1
ATOM 1541 N N . TYR A 1 206 ? 7.183 -5.878 -1.292 1.00 91.12 206 TYR A N 1
ATOM 1542 C CA . TYR A 1 206 ? 7.568 -6.900 -2.256 1.00 91.12 206 TYR A CA 1
ATOM 1543 C C . TYR A 1 206 ? 7.574 -8.286 -1.614 1.00 91.12 206 TYR A C 1
ATOM 1545 O O . TYR A 1 206 ? 7.724 -8.406 -0.391 1.00 91.12 206 TYR A O 1
ATOM 1553 N N . PRO A 1 207 ? 7.502 -9.358 -2.422 1.00 90.69 207 PRO A N 1
ATOM 1554 C CA . PRO A 1 207 ? 7.474 -10.707 -1.894 1.00 90.69 207 PRO A CA 1
ATOM 1555 C C . PRO A 1 207 ? 8.803 -11.084 -1.233 1.00 90.69 207 PRO A C 1
ATOM 1557 O O . PRO A 1 207 ? 9.905 -10.909 -1.776 1.00 90.69 207 PRO A O 1
ATOM 1560 N N . SER A 1 208 ? 8.685 -11.694 -0.058 1.00 89.56 208 SER A N 1
ATOM 1561 C CA . SER A 1 208 ? 9.773 -12.433 0.578 1.00 89.56 208 SER A CA 1
ATOM 1562 C C . SER A 1 208 ? 9.948 -13.795 -0.097 1.00 89.56 208 SER A C 1
ATOM 1564 O O . SER A 1 208 ? 9.049 -14.278 -0.780 1.00 89.56 208 SER A O 1
ATOM 1566 N N . GLN A 1 209 ? 11.062 -14.487 0.153 1.00 92.25 209 GLN A N 1
ATOM 1567 C CA . GLN A 1 209 ? 11.205 -15.868 -0.321 1.00 92.25 209 GLN A CA 1
ATOM 1568 C C . GLN A 1 209 ? 10.074 -16.772 0.200 1.00 92.25 209 GLN A C 1
ATOM 1570 O O . GLN A 1 209 ? 9.521 -17.568 -0.551 1.00 92.25 209 GLN A O 1
ATOM 1575 N N . ARG A 1 210 ? 9.685 -16.605 1.470 1.00 90.62 210 ARG A N 1
ATOM 1576 C CA . ARG A 1 210 ? 8.622 -17.401 2.090 1.00 90.62 210 ARG A CA 1
ATOM 1577 C C . ARG A 1 210 ? 7.268 -17.164 1.423 1.00 90.62 210 ARG A C 1
ATOM 1579 O O . ARG A 1 210 ? 6.571 -18.128 1.134 1.00 90.62 210 ARG A O 1
ATOM 1586 N N . SER A 1 211 ? 6.881 -15.908 1.189 1.00 88.19 211 SER A N 1
ATOM 1587 C CA . SER A 1 211 ? 5.611 -15.609 0.513 1.00 88.19 211 SER A CA 1
ATOM 1588 C C . SER A 1 211 ? 5.658 -16.041 -0.956 1.00 88.19 211 SER A C 1
ATOM 1590 O O . SER A 1 211 ? 4.687 -16.607 -1.459 1.00 88.19 211 SER A O 1
ATOM 1592 N N . TRP A 1 212 ? 6.818 -15.917 -1.610 1.00 93.62 212 TRP A N 1
ATOM 1593 C CA . TRP A 1 212 ? 7.036 -16.413 -2.968 1.00 93.62 212 TRP A CA 1
ATOM 1594 C C . TRP A 1 212 ? 6.806 -17.926 -3.089 1.00 93.62 212 TRP A C 1
ATOM 1596 O O . TRP A 1 212 ? 6.167 -18.388 -4.040 1.00 93.62 212 TRP A O 1
ATOM 1606 N N . ASP A 1 213 ? 7.255 -18.712 -2.115 1.00 93.00 213 ASP A N 1
ATOM 1607 C CA . ASP A 1 213 ? 7.012 -20.160 -2.077 1.00 93.00 213 ASP A CA 1
ATOM 1608 C C . ASP A 1 213 ? 5.514 -20.503 -1.922 1.00 93.00 213 ASP A C 1
ATOM 1610 O O . ASP A 1 213 ? 5.079 -21.589 -2.306 1.00 93.00 213 ASP A O 1
ATOM 1614 N N . HIS A 1 214 ? 4.706 -19.551 -1.446 1.00 91.69 214 HIS A N 1
ATOM 1615 C CA . HIS A 1 214 ? 3.245 -19.640 -1.351 1.00 91.69 214 HIS A CA 1
ATOM 1616 C C . HIS A 1 214 ? 2.495 -18.944 -2.499 1.00 91.69 214 HIS A C 1
ATOM 1618 O O . HIS A 1 214 ? 1.273 -18.830 -2.449 1.00 91.69 214 HIS A O 1
ATOM 1624 N N . GLY A 1 215 ? 3.201 -18.523 -3.551 1.00 90.88 215 GLY A N 1
ATOM 1625 C CA . GLY A 1 215 ? 2.595 -17.965 -4.764 1.00 90.88 215 GLY A CA 1
ATOM 1626 C C . GLY A 1 215 ? 2.479 -16.442 -4.802 1.00 90.88 215 GLY A C 1
ATOM 1627 O O . GLY A 1 215 ? 2.039 -15.917 -5.817 1.00 90.88 215 GLY A O 1
ATOM 1628 N N . ASP A 1 216 ? 2.929 -15.729 -3.770 1.00 90.56 216 ASP A N 1
ATOM 1629 C CA . ASP A 1 216 ? 2.961 -14.265 -3.780 1.00 90.56 216 ASP A CA 1
ATOM 1630 C C . ASP A 1 216 ? 4.005 -13.743 -4.779 1.00 90.56 216 ASP A C 1
ATOM 1632 O O . ASP A 1 216 ? 5.190 -14.095 -4.729 1.00 90.56 216 ASP A O 1
ATOM 1636 N N . ARG A 1 217 ? 3.547 -12.939 -5.732 1.00 93.44 217 ARG A N 1
ATOM 1637 C CA . ARG A 1 217 ? 4.364 -12.284 -6.760 1.00 93.44 217 ARG A CA 1
ATOM 1638 C C . ARG A 1 217 ? 4.095 -10.782 -6.799 1.00 93.44 217 ARG A C 1
ATOM 1640 O O . ARG A 1 217 ? 4.516 -10.133 -7.749 1.00 93.44 217 ARG A O 1
ATOM 1647 N N . GLU A 1 218 ? 3.406 -10.245 -5.801 1.00 93.81 218 GLU A N 1
ATOM 1648 C CA . GLU A 1 218 ? 2.870 -8.892 -5.834 1.00 93.81 218 GLU A CA 1
ATOM 1649 C C . GLU A 1 218 ? 3.936 -7.881 -5.392 1.00 93.81 218 GLU A C 1
ATOM 1651 O O . GLU A 1 218 ? 4.415 -7.902 -4.260 1.00 93.81 218 GLU A O 1
ATOM 1656 N N . LEU A 1 219 ? 4.341 -7.000 -6.305 1.00 94.81 219 LEU A N 1
ATOM 1657 C CA . LEU A 1 219 ? 5.096 -5.793 -5.993 1.00 94.81 219 LEU A CA 1
ATOM 1658 C C . LEU A 1 219 ? 4.109 -4.629 -5.882 1.00 94.81 219 LEU A C 1
ATOM 1660 O O . LEU A 1 219 ? 3.528 -4.207 -6.881 1.00 94.81 219 LEU A O 1
ATOM 1664 N N . THR A 1 220 ? 3.963 -4.087 -4.683 1.00 95.62 220 THR A N 1
ATOM 1665 C CA . THR A 1 220 ? 3.077 -2.959 -4.395 1.00 95.62 220 THR A CA 1
ATOM 1666 C C . THR A 1 220 ? 3.917 -1.704 -4.243 1.00 95.62 220 THR A C 1
ATOM 1668 O O . THR A 1 220 ? 4.790 -1.647 -3.380 1.00 95.62 220 THR A O 1
ATOM 1671 N N . CYS A 1 221 ? 3.662 -0.705 -5.080 1.00 96.94 221 CYS A N 1
ATOM 1672 C CA . CYS A 1 221 ? 4.325 0.590 -5.052 1.00 96.94 221 CYS A CA 1
ATOM 1673 C C . CYS A 1 221 ? 3.459 1.599 -4.297 1.00 96.94 221 CYS A C 1
ATOM 1675 O O . CYS A 1 221 ? 2.267 1.751 -4.588 1.00 96.94 221 CYS A O 1
ATOM 1677 N N . LEU A 1 222 ? 4.071 2.297 -3.348 1.00 95.94 222 LEU A N 1
ATOM 1678 C CA . LEU A 1 222 ? 3.417 3.275 -2.498 1.00 95.94 222 LEU A CA 1
ATOM 1679 C C . LEU A 1 222 ? 4.138 4.610 -2.591 1.00 95.94 222 LEU A C 1
ATOM 1681 O O . LEU A 1 222 ? 5.357 4.666 -2.749 1.00 95.94 222 LEU A O 1
ATOM 1685 N N . VAL A 1 223 ? 3.379 5.685 -2.469 1.00 96.00 223 VAL A N 1
ATOM 1686 C CA . VAL A 1 223 ? 3.951 6.965 -2.082 1.00 96.00 223 VAL A CA 1
ATOM 1687 C C . VAL A 1 223 ? 3.918 7.091 -0.574 1.00 96.00 223 VAL A C 1
ATOM 1689 O O . VAL A 1 223 ? 2.937 6.707 0.052 1.00 96.00 223 VAL A O 1
ATOM 1692 N N . GLU A 1 224 ? 4.976 7.645 -0.007 1.00 94.56 224 GLU A N 1
ATOM 1693 C CA . GLU A 1 224 ? 5.072 8.049 1.389 1.00 94.56 224 GLU A CA 1
ATOM 1694 C C . GLU A 1 224 ? 5.214 9.573 1.446 1.00 94.56 224 GLU A C 1
ATOM 1696 O O . GLU A 1 224 ? 5.996 10.166 0.692 1.00 94.56 224 GLU A O 1
ATOM 1701 N N . TYR A 1 225 ? 4.449 10.199 2.336 1.00 93.62 225 TYR A N 1
ATOM 1702 C CA . TYR A 1 225 ? 4.455 11.638 2.562 1.00 93.62 225 TYR A CA 1
ATOM 1703 C C . TYR A 1 225 ? 5.349 12.008 3.748 1.00 93.62 225 TYR A C 1
ATOM 1705 O O . TYR A 1 225 ? 5.311 11.359 4.793 1.00 93.62 225 TYR A O 1
ATOM 1713 N N . ASP A 1 226 ? 6.092 13.110 3.626 1.00 91.50 226 ASP A N 1
ATOM 1714 C CA . ASP A 1 226 ? 6.931 13.653 4.707 1.00 91.50 226 ASP A CA 1
ATOM 1715 C C . ASP A 1 226 ? 6.143 13.987 5.988 1.00 91.50 226 ASP A C 1
ATOM 1717 O O . ASP A 1 226 ? 6.656 13.931 7.109 1.00 91.50 226 ASP A O 1
ATOM 1721 N N . THR A 1 227 ? 4.872 14.329 5.810 1.00 91.00 227 THR A N 1
ATOM 1722 C CA . THR A 1 227 ? 3.910 14.700 6.830 1.00 91.00 227 THR A CA 1
ATOM 1723 C C . THR A 1 227 ? 2.559 14.090 6.488 1.00 91.00 227 THR A C 1
ATOM 1725 O O . THR A 1 227 ? 2.119 14.095 5.337 1.00 91.00 227 THR A O 1
ATOM 1728 N N . ARG A 1 228 ? 1.869 13.560 7.507 1.00 92.38 228 ARG A N 1
ATOM 1729 C CA . ARG A 1 228 ? 0.548 12.961 7.297 1.00 92.38 228 ARG A CA 1
ATOM 1730 C C . ARG A 1 228 ? -0.434 13.993 6.756 1.00 92.38 228 ARG A C 1
ATOM 1732 O O . ARG A 1 228 ? -0.537 15.102 7.281 1.00 92.38 228 ARG A O 1
ATOM 1739 N N . ARG A 1 229 ? -1.222 13.581 5.770 1.00 92.06 229 ARG A N 1
ATOM 1740 C CA . ARG A 1 229 ? -2.176 14.436 5.053 1.00 92.06 229 ARG A CA 1
ATOM 1741 C C . ARG A 1 229 ? -3.430 13.668 4.674 1.00 92.06 229 ARG A C 1
ATOM 1743 O O . ARG A 1 229 ? -3.429 12.444 4.677 1.00 92.06 229 ARG A O 1
ATOM 1750 N N . ALA A 1 230 ? -4.498 14.402 4.390 1.00 92.94 230 ALA A N 1
ATOM 1751 C CA . ALA A 1 230 ? -5.709 13.857 3.792 1.00 92.94 230 ALA A CA 1
ATOM 1752 C C . ALA A 1 230 ? -5.704 14.105 2.275 1.00 92.94 230 ALA A C 1
ATOM 1754 O O . ALA A 1 230 ? -5.007 15.000 1.793 1.00 92.94 230 ALA A O 1
ATOM 1755 N N . GLY A 1 231 ? -6.525 13.343 1.560 1.00 91.19 231 GLY A N 1
ATOM 1756 C CA . GLY A 1 231 ? -6.648 13.364 0.103 1.00 91.19 231 GLY A CA 1
ATOM 1757 C C . GLY A 1 231 ? -5.737 12.351 -0.589 1.00 91.19 231 GLY A C 1
ATOM 1758 O O . GLY A 1 231 ? -4.682 12.003 -0.064 1.00 91.19 231 GLY A O 1
ATOM 1759 N N . SER A 1 232 ? -6.167 11.896 -1.762 1.00 92.88 232 SER A N 1
ATOM 1760 C CA . SER A 1 232 ? -5.425 10.973 -2.623 1.00 92.88 232 SER A CA 1
ATOM 1761 C C . SER A 1 232 ? -4.255 11.672 -3.338 1.00 92.88 232 SER A C 1
ATOM 1763 O O . SER A 1 232 ? -4.200 12.901 -3.438 1.00 92.88 232 SER A O 1
ATOM 1765 N N . ILE A 1 233 ? -3.300 10.901 -3.851 1.00 92.00 233 ILE A N 1
ATOM 1766 C CA . ILE A 1 233 ? -2.248 11.314 -4.782 1.00 92.00 233 ILE A CA 1
ATOM 1767 C C . ILE A 1 233 ? -2.811 11.923 -6.071 1.00 92.00 233 ILE A C 1
ATOM 1769 O O . ILE A 1 233 ? -2.155 12.761 -6.685 1.00 92.00 233 ILE A O 1
ATOM 1773 N N . ASP A 1 234 ? -4.034 11.566 -6.448 1.00 85.38 234 ASP A N 1
ATOM 1774 C CA . ASP A 1 234 ? -4.703 12.142 -7.615 1.00 85.38 234 ASP A CA 1
ATOM 1775 C C . ASP A 1 234 ? -5.457 13.440 -7.296 1.00 85.38 234 ASP A C 1
ATOM 1777 O O . ASP A 1 234 ? -5.926 14.138 -8.200 1.00 85.38 234 ASP A O 1
ATOM 1781 N N . ASP A 1 235 ? -5.552 13.815 -6.017 1.00 82.38 235 ASP A N 1
ATOM 1782 C CA . ASP A 1 235 ? -6.206 15.055 -5.631 1.00 82.38 235 ASP A CA 1
ATOM 1783 C C . ASP A 1 235 ? -5.310 16.260 -5.943 1.00 82.38 235 ASP A C 1
ATOM 1785 O O . ASP A 1 235 ? -4.133 16.333 -5.575 1.00 82.38 235 ASP A O 1
ATOM 1789 N N . ALA A 1 236 ? -5.916 17.299 -6.526 1.00 60.81 236 ALA A N 1
ATOM 1790 C CA . ALA A 1 236 ? -5.245 18.561 -6.851 1.00 60.81 236 ALA A CA 1
ATOM 1791 C C . ALA A 1 236 ? -4.596 19.261 -5.635 1.00 60.81 236 ALA A C 1
ATOM 1793 O O . ALA A 1 236 ? -3.780 20.165 -5.815 1.00 60.81 236 ALA A O 1
ATOM 1794 N N . TYR A 1 237 ? -4.913 18.831 -4.406 1.00 54.47 237 TYR A N 1
ATOM 1795 C CA . TYR A 1 237 ? -4.318 19.313 -3.155 1.00 54.47 237 TYR A CA 1
ATOM 1796 C C . TYR A 1 237 ? -2.789 19.193 -3.104 1.00 54.47 237 TYR A C 1
ATOM 1798 O O . TYR A 1 237 ? -2.150 19.945 -2.369 1.00 54.47 237 TYR A O 1
ATOM 1806 N N . LEU A 1 238 ? -2.189 18.312 -3.911 1.00 57.72 238 LEU A N 1
ATOM 1807 C CA . LEU A 1 238 ? -0.736 18.221 -4.060 1.00 57.72 238 LEU A CA 1
ATOM 1808 C C . LEU A 1 238 ? -0.089 19.486 -4.635 1.00 57.72 238 LEU A C 1
ATOM 1810 O O . LEU A 1 238 ? 1.036 19.820 -4.275 1.00 57.72 238 LEU A O 1
ATOM 1814 N N . THR A 1 239 ? -0.813 20.221 -5.478 1.00 52.47 239 THR A N 1
ATOM 1815 C CA . THR A 1 239 ? -0.270 21.351 -6.252 1.00 52.47 239 THR A CA 1
ATOM 1816 C C . THR A 1 239 ? -0.367 22.713 -5.551 1.00 52.47 239 THR A C 1
ATOM 1818 O O . THR A 1 239 ? 0.030 23.726 -6.122 1.00 52.47 239 THR A O 1
ATOM 1821 N N . GLY A 1 240 ? -0.877 22.768 -4.315 1.00 46.72 240 GLY A N 1
ATOM 1822 C CA . GLY A 1 240 ? -1.065 24.017 -3.569 1.00 46.72 240 GLY A CA 1
ATOM 1823 C C . GLY A 1 240 ? 0.076 24.328 -2.601 1.00 46.72 240 GLY A C 1
ATOM 1824 O O . GLY A 1 240 ? -0.010 23.960 -1.429 1.00 46.72 240 GLY A O 1
ATOM 1825 N N . GLY A 1 241 ? 1.110 25.021 -3.084 1.00 39.53 241 GLY A N 1
ATOM 1826 C CA . GLY A 1 241 ? 2.154 25.681 -2.289 1.00 39.53 241 GLY A CA 1
ATOM 1827 C C . GLY A 1 241 ? 2.272 27.153 -2.655 1.00 39.53 241 GLY A C 1
ATOM 1828 O O . GLY A 1 241 ? 2.234 27.446 -3.870 1.00 39.53 241 GLY A O 1
#

Radius of gyration: 43.5 Å; Cα contacts (8 Å, |Δi|>4): 222; chains: 1; bounding box: 131×98×85 Å

Mean predicted aligned error: 20.74 Å